Protein AF-0000000074024783 (afdb_homodimer)

Secondary structure (DSSP, 8-state):
----------------------PBPTTSSB--------GGGHHHHHHHHHHHHHHHHHHTTPPP-EE-HHHHHHHHHHHHHHHHHTS--SS-TT---HHHHHHHTT--SEEEEEEEEEESS-HHHHHHHHHHSHHHHHHHT-TT--EEEEEEEE-TTS-EEEEEEEEETTSPP-----------/----------------------PBPTTSSB--------GGGHHHHHHHHHHHHHHHHHHTTPPP-EE-HHHHHHHHHHHHHHHHHTS--SS-TT---HHHHHHHTT--SEEEEEEEEEESS-HHHHHHHHHHSHHHHHHHT-TT--EEEEEEEE-TTS-EEEEEEEEETTSPP-----------

Foldseek 3Di:
DPPPPPPPPPPPPPPPPPDPPQDQDPVRHRDPDQDDDDPVCFVVQFVVLLVLLCVVLVVVVAHRAAEDVLQQVLFAVVQVQCVVVVHWDQAGPVRHHSLNSSVVSPQFFFWQDKDKDKARDGSVVVVVVLCVDPVSVCSSNPRQFHYKYKDWDADPVRIIIIMMTTTHSPHGRPPPPPPPPPDD/DPPPPPPPPPPPPPPPPPDPPQDQDPVRHRDPDQDDDDPVCFVVQFVVLLVLLCVVLVVVVAHRAAEDPLQQVLFAVVQVQCVVVVHWDQAGPVRHHSLNSSVVSPQFFFWQDKDKDKARDGSVVVVVVLCVDPVSVCSSNPRQFHYKYKDWDADPVRIIIIMMTTTHSPHGRPPPPPPPPPDD

pLDDT: mean 84.74, std 20.66, range [21.12, 98.94]

Organism: NCBI:txid1655543

Sequence (368 aa):
MLRRSFILGSMAFGLASCGPQVAIGPDGLPVAQLYRISEQDTDNIQFRVLDGLNALRQSAGAQSVQLNAQLNAAAATHSRDMSVQNRPWHFGSDGSSPLDRLRRVGYGGALTGETISETYETELETLGAWMREPSTRGVLLDPEATEMGFSWFQESNGKIWWTLVMANGNAQPIIAQQNPVPLQMLRRSFILGSMAFGLASCGPQVAIGPDGLPVAQLYRISEQDTDNIQFRVLDGLNALRQSAGAQSVQLNAQLNAAAATHSRDMSVQNRPWHFGSDGSSPLDRLRRVGYGGALTGETISETYETELETLGAWMREPSTRGVLLDPEATEMGFSWFQESNGKIWWTLVMANGNAQPIIAQQNPVPLQ

InterPro domains:
  IPR014044 CAP domain [PF00188] (51-164)
  IPR035940 CAP superfamily [G3DSA:3.40.33.10] (36-171)
  IPR035940 CAP superfamily [SSF55797] (41-164)

Structure (mmCIF, N/CA/C/O backbone):
data_AF-0000000074024783-model_v1
#
loop_
_entity.id
_entity.type
_entity.pdbx_description
1 polymer 'Cysteine-rich secretory protein family protein'
#
loop_
_atom_site.group_PDB
_atom_site.id
_atom_site.type_symbol
_atom_site.label_atom_id
_atom_site.label_alt_id
_atom_site.label_comp_id
_atom_site.label_asym_id
_atom_site.label_entity_id
_atom_site.label_seq_id
_atom_site.pdbx_PDB_ins_code
_atom_site.Cartn_x
_atom_site.Cartn_y
_atom_site.Cartn_z
_atom_site.occupancy
_atom_site.B_iso_or_equiv
_atom_site.auth_seq_id
_atom_site.auth_comp_id
_atom_site.auth_asym_id
_atom_site.auth_atom_id
_atom_site.pdbx_PDB_model_num
ATOM 1 N N . MET A 1 1 ? -25.109 -56.281 -72 1 33.97 1 MET A N 1
ATOM 2 C CA . MET A 1 1 ? -25.375 -56 -70.562 1 33.97 1 MET A CA 1
ATOM 3 C C . MET A 1 1 ? -24.438 -54.938 -70.062 1 33.97 1 MET A C 1
ATOM 5 O O . MET A 1 1 ? -23.219 -55.125 -70 1 33.97 1 MET A O 1
ATOM 9 N N . LEU A 1 2 ? -24.734 -53.594 -70.375 1 45.16 2 LEU A N 1
ATOM 10 C CA . LEU A 1 2 ? -24.062 -52.344 -70.062 1 45.16 2 LEU A CA 1
ATOM 11 C C . LEU A 1 2 ? -23.953 -52.156 -68.562 1 45.16 2 LEU A C 1
ATOM 13 O O . LEU A 1 2 ? -24.969 -52.094 -67.875 1 45.16 2 LEU A O 1
ATOM 17 N N . ARG A 1 3 ? -22.891 -52.656 -67.938 1 48.47 3 ARG A N 1
ATOM 18 C CA . ARG A 1 3 ? -22.516 -52.469 -66.5 1 48.47 3 ARG A CA 1
ATOM 19 C C . ARG A 1 3 ? -22.5 -51 -66.125 1 48.47 3 ARG A C 1
ATOM 21 O O . ARG A 1 3 ? -21.75 -50.219 -66.688 1 48.47 3 ARG A O 1
ATOM 28 N N . ARG A 1 4 ? -23.609 -50.344 -65.688 1 48.53 4 ARG A N 1
ATOM 29 C CA . ARG A 1 4 ? -23.734 -49.031 -65.062 1 48.53 4 ARG A CA 1
ATOM 30 C C . ARG A 1 4 ? -22.844 -48.906 -63.844 1 48.53 4 ARG A C 1
ATOM 32 O O . ARG A 1 4 ? -22.969 -49.688 -62.906 1 48.53 4 ARG A O 1
ATOM 39 N N . SER A 1 5 ? -21.594 -48.5 -63.969 1 48.22 5 SER A N 1
ATOM 40 C CA . SER A 1 5 ? -20.688 -48.188 -62.875 1 48.22 5 SER A CA 1
ATOM 41 C C . SER A 1 5 ? -21.266 -47.062 -62 1 48.22 5 SER A C 1
ATOM 43 O O . SER A 1 5 ? -21.562 -45.969 -62.469 1 48.22 5 SER A O 1
ATOM 45 N N . PHE A 1 6 ? -22.062 -47.375 -60.969 1 46.38 6 PHE A N 1
ATOM 46 C CA . PHE A 1 6 ? -22.547 -46.438 -59.969 1 46.38 6 PHE A CA 1
ATOM 47 C C . PHE A 1 6 ? -21.391 -45.781 -59.219 1 46.38 6 PHE A C 1
ATOM 49 O O . PHE A 1 6 ? -20.562 -46.469 -58.625 1 46.38 6 PHE A O 1
ATOM 56 N N . ILE A 1 7 ? -20.922 -44.625 -59.688 1 48.72 7 ILE A N 1
ATOM 57 C CA . ILE A 1 7 ? -19.953 -43.781 -59.031 1 48.72 7 ILE A CA 1
ATOM 58 C C . ILE A 1 7 ? -20.5 -43.344 -57.656 1 48.72 7 ILE A C 1
ATOM 60 O O . ILE A 1 7 ? -21.547 -42.688 -57.594 1 48.72 7 ILE A O 1
ATOM 64 N N . LEU A 1 8 ? -20.281 -44.031 -56.531 1 45.06 8 LEU A N 1
ATOM 65 C CA . LEU A 1 8 ? -20.531 -43.625 -55.156 1 45.06 8 LEU A CA 1
ATOM 66 C C . LEU A 1 8 ? -19.812 -42.312 -54.875 1 45.06 8 LEU A C 1
ATOM 68 O O . LEU A 1 8 ? -18.594 -42.25 -54.938 1 45.06 8 LEU A O 1
ATOM 72 N N . GLY A 1 9 ? -20.406 -41.156 -55.156 1 45.69 9 GLY A N 1
ATOM 73 C CA . GLY A 1 9 ? -19.906 -39.875 -54.719 1 45.69 9 GLY A CA 1
ATOM 74 C C . GLY A 1 9 ? -19.75 -39.781 -53.219 1 45.69 9 GLY A C 1
ATOM 75 O O . GLY A 1 9 ? -20.703 -40.031 -52.469 1 45.69 9 GLY A O 1
ATOM 76 N N . SER A 1 10 ? -18.578 -40 -52.656 1 47.38 10 SER A N 1
ATOM 77 C CA . SER A 1 10 ? -18.203 -39.812 -51.281 1 47.38 10 SER A CA 1
ATOM 78 C C . SER A 1 10 ? -18.484 -38.375 -50.812 1 47.38 10 SER A C 1
ATOM 80 O O . SER A 1 10 ? -17.938 -37.438 -51.375 1 47.38 10 SER A O 1
ATOM 82 N N . MET A 1 11 ? -19.672 -38 -50.344 1 45.5 11 MET A N 1
ATOM 83 C CA . MET A 1 11 ? -19.938 -36.75 -49.688 1 45.5 11 MET A CA 1
ATOM 84 C C . MET A 1 11 ? -19.047 -36.594 -48.469 1 45.5 11 MET A C 1
ATOM 86 O O . MET A 1 11 ? -19.156 -37.375 -47.5 1 45.5 11 MET A O 1
ATOM 90 N N . ALA A 1 12 ? -17.844 -36.062 -48.562 1 47.06 12 ALA A N 1
ATOM 91 C CA . ALA A 1 12 ? -17.016 -35.625 -47.438 1 47.06 12 ALA A CA 1
ATOM 92 C C . ALA A 1 12 ? -17.766 -34.656 -46.531 1 47.06 12 ALA A C 1
ATOM 94 O O . ALA A 1 12 ? -18.062 -33.531 -46.969 1 47.06 12 ALA A O 1
ATOM 95 N N . PHE A 1 13 ? -18.609 -35.125 -45.562 1 47.94 13 PHE A N 1
ATOM 96 C CA . PHE A 1 13 ? -19.078 -34.25 -44.5 1 47.94 13 PHE A CA 1
ATOM 97 C C . PHE A 1 13 ? -17.906 -33.594 -43.781 1 47.94 13 PHE A C 1
ATOM 99 O O . PHE A 1 13 ? -17.062 -34.25 -43.188 1 47.94 13 PHE A O 1
ATOM 106 N N . GLY A 1 14 ? -17.391 -32.469 -44.25 1 45.72 14 GLY A N 1
ATOM 107 C CA . GLY A 1 14 ? -16.484 -31.625 -43.469 1 45.72 14 GLY A CA 1
ATOM 108 C C . GLY A 1 14 ? -16.922 -31.438 -42.031 1 45.72 14 GLY A C 1
ATOM 109 O O . GLY A 1 14 ? -17.984 -30.875 -41.781 1 45.72 14 GLY A O 1
ATOM 110 N N . LEU A 1 15 ? -16.547 -32.281 -41.125 1 46.81 15 LEU A N 1
ATOM 111 C CA . LEU A 1 15 ? -16.625 -32.031 -39.688 1 46.81 15 LEU A CA 1
ATOM 112 C C . LEU A 1 15 ? -16.047 -30.672 -39.344 1 46.81 15 LEU A C 1
ATOM 114 O O . LEU A 1 15 ? -14.836 -30.453 -39.438 1 46.81 15 LEU A O 1
ATOM 118 N N . ALA A 1 16 ? -16.781 -29.609 -39.594 1 48.97 16 ALA A N 1
ATOM 119 C CA . ALA A 1 16 ? -16.406 -28.344 -38.969 1 48.97 16 ALA A CA 1
ATOM 120 C C . ALA A 1 16 ? -16.125 -28.562 -37.469 1 48.97 16 ALA A C 1
ATOM 122 O O . ALA A 1 16 ? -17.016 -28.969 -36.719 1 48.97 16 ALA A O 1
ATOM 123 N N . SER A 1 17 ? -14.938 -28.859 -37.094 1 50.62 17 SER A N 1
ATOM 124 C CA . SER A 1 17 ? -14.492 -28.781 -35.688 1 50.62 17 SER A CA 1
ATOM 125 C C . SER A 1 17 ? -15.039 -27.531 -35 1 50.62 17 SER A C 1
ATOM 127 O O . SER A 1 17 ? -14.75 -26.406 -35.438 1 50.62 17 SER A O 1
ATOM 129 N N . CYS A 1 18 ? -16.297 -27.516 -34.531 1 47.75 18 CYS A N 1
ATOM 130 C CA . CYS A 1 18 ? -16.781 -26.422 -33.719 1 47.75 18 CYS A CA 1
ATOM 131 C C . CYS A 1 18 ? -15.789 -26.078 -32.625 1 47.75 18 CYS A C 1
ATOM 133 O O . CYS A 1 18 ? -15.594 -26.859 -31.688 1 47.75 18 CYS A O 1
ATOM 135 N N . GLY A 1 19 ? -14.695 -25.484 -32.875 1 51.25 19 GLY A N 1
ATOM 136 C CA . GLY A 1 19 ? -13.938 -24.906 -31.781 1 51.25 19 GLY A CA 1
ATOM 137 C C . GLY A 1 19 ? -14.805 -24.375 -30.656 1 51.25 19 GLY A C 1
ATOM 138 O O . GLY A 1 19 ? -16.031 -24.266 -30.812 1 51.25 19 GLY A O 1
ATOM 139 N N . PRO A 1 20 ? -14.383 -24.344 -29.375 1 53.59 20 PRO A N 1
ATOM 140 C CA . PRO A 1 20 ? -15.242 -23.859 -28.297 1 53.59 20 PRO A CA 1
ATOM 141 C C . PRO A 1 20 ? -16.062 -22.625 -28.688 1 53.59 20 PRO A C 1
ATOM 143 O O . PRO A 1 20 ? -15.508 -21.672 -29.266 1 53.59 20 PRO A O 1
ATOM 146 N N . GLN A 1 21 ? -17.25 -22.828 -28.953 1 56.56 21 GLN A N 1
ATOM 147 C CA . GLN A 1 21 ? -18.188 -21.766 -29.297 1 56.56 21 GLN A CA 1
ATOM 148 C C . GLN A 1 21 ? -18.109 -20.625 -28.281 1 56.56 21 GLN A C 1
ATOM 150 O O . GLN A 1 21 ? -18.359 -20.828 -27.078 1 56.56 21 GLN A O 1
ATOM 155 N N . VAL A 1 22 ? -17.234 -19.688 -28.484 1 61.25 22 VAL A N 1
ATOM 156 C CA . VAL A 1 22 ? -17.328 -18.469 -27.688 1 61.25 22 VAL A CA 1
ATOM 157 C C . VAL A 1 22 ? -18.766 -17.953 -27.688 1 61.25 22 VAL A C 1
ATOM 159 O O . VAL A 1 22 ? -19.328 -17.688 -28.75 1 61.25 22 VAL A O 1
ATOM 162 N N . ALA A 1 23 ? -19.438 -18.203 -26.5 1 65.88 23 ALA A N 1
ATOM 163 C CA . ALA A 1 23 ? -20.797 -17.703 -26.406 1 65.88 23 ALA A CA 1
ATOM 164 C C . ALA A 1 23 ? -20.859 -16.219 -26.781 1 65.88 23 ALA A C 1
ATOM 166 O O . ALA A 1 23 ? -20.016 -15.43 -26.344 1 65.88 23 ALA A O 1
ATOM 167 N N . ILE A 1 24 ? -21.547 -15.922 -27.719 1 69.75 24 ILE A N 1
ATOM 168 C CA . ILE A 1 24 ? -21.766 -14.531 -28.125 1 69.75 24 ILE A CA 1
ATOM 169 C C . ILE A 1 24 ? -22.969 -13.969 -27.375 1 69.75 24 ILE A C 1
ATOM 171 O O . ILE A 1 24 ? -24.031 -14.594 -27.344 1 69.75 24 ILE A O 1
ATOM 175 N N . GLY A 1 25 ? -22.734 -12.93 -26.625 1 63.25 25 GLY A N 1
ATOM 176 C CA . GLY A 1 25 ? -23.812 -12.266 -25.891 1 63.25 25 GLY A CA 1
ATOM 177 C C . GLY A 1 25 ? -24.766 -11.516 -26.812 1 63.25 25 GLY A C 1
ATOM 178 O O . GLY A 1 25 ? -24.562 -11.461 -28.016 1 63.25 25 GLY A O 1
ATOM 179 N N . PRO A 1 26 ? -25.859 -11.078 -26.203 1 72.56 26 PRO A N 1
ATOM 180 C CA . PRO A 1 26 ? -26.875 -10.367 -26.984 1 72.56 26 PRO A CA 1
ATOM 181 C C . PRO A 1 26 ? -26.297 -9.18 -27.75 1 72.56 26 PRO A C 1
ATOM 183 O O . PRO A 1 26 ? -26.859 -8.766 -28.766 1 72.56 26 PRO A O 1
ATOM 186 N N . ASP A 1 27 ? -25.234 -8.797 -27.188 1 69.56 27 ASP A N 1
ATOM 187 C CA . ASP A 1 27 ? -24.609 -7.664 -27.875 1 69.56 27 ASP A CA 1
ATOM 188 C C . ASP A 1 27 ? -23.719 -8.125 -29.031 1 69.56 27 ASP A C 1
ATOM 190 O O . ASP A 1 27 ? -23.125 -7.305 -29.719 1 69.56 27 ASP A O 1
ATOM 194 N N . GLY A 1 28 ? -23.734 -9.359 -29.266 1 70.25 28 GLY A N 1
ATOM 195 C CA . GLY A 1 28 ? -22.969 -9.914 -30.359 1 70.25 28 GLY A CA 1
ATOM 196 C C . GLY A 1 28 ? -21.5 -10.141 -30.016 1 70.25 28 GLY A C 1
ATOM 197 O O . GLY A 1 28 ? -20.719 -10.57 -30.859 1 70.25 28 GLY A O 1
ATOM 198 N N . LEU A 1 29 ? -21.172 -9.609 -28.844 1 65.69 29 LEU A N 1
ATOM 199 C CA . LEU A 1 29 ? -19.797 -9.797 -28.406 1 65.69 29 LEU A CA 1
ATOM 200 C C . LEU A 1 29 ? -19.656 -11.078 -27.578 1 65.69 29 LEU A C 1
ATOM 202 O O . LEU A 1 29 ? -20.625 -11.531 -26.969 1 65.69 29 LEU A O 1
ATOM 206 N N . PRO A 1 30 ? -18.531 -11.75 -27.922 1 63.28 30 PRO A N 1
ATOM 207 C CA . PRO A 1 30 ? -18.328 -12.914 -27.047 1 63.28 30 PRO A CA 1
ATOM 208 C C . PRO A 1 30 ? -18.594 -12.602 -25.578 1 63.28 30 PRO A C 1
ATOM 210 O O . PRO A 1 30 ? -18.266 -11.516 -25.094 1 63.28 30 PRO A O 1
ATOM 213 N N . VAL A 1 31 ? -19.453 -13.328 -24.953 1 64.88 31 VAL A N 1
ATOM 214 C CA . VAL A 1 31 ? -19.703 -13.172 -23.531 1 64.88 31 VAL A CA 1
ATOM 215 C C . VAL A 1 31 ? -18.391 -13.188 -22.766 1 64.88 31 VAL A C 1
ATOM 217 O O . VAL A 1 31 ? -17.516 -14.016 -23.047 1 64.88 31 VAL A O 1
ATOM 220 N N . ALA A 1 32 ? -18.219 -12.102 -22.172 1 61.53 32 ALA A N 1
ATOM 221 C CA . ALA A 1 32 ? -16.984 -12.055 -21.375 1 61.53 32 ALA A CA 1
ATOM 222 C C . ALA A 1 32 ? -16.859 -13.312 -20.516 1 61.53 32 ALA A C 1
ATOM 224 O O . ALA A 1 32 ? -17.781 -13.695 -19.812 1 61.53 32 ALA A O 1
ATOM 225 N N . GLN A 1 33 ? -15.992 -14.195 -21.078 1 77.06 33 GLN A N 1
ATOM 226 C CA . GLN A 1 33 ? -15.789 -15.414 -20.297 1 77.06 33 GLN A CA 1
ATOM 227 C C . GLN A 1 33 ? -15.062 -15.109 -18.984 1 77.06 33 GLN A C 1
ATOM 229 O O . GLN A 1 33 ? -14.102 -14.336 -18.969 1 77.06 33 GLN A O 1
ATOM 234 N N . LEU A 1 34 ? -15.727 -15.578 -17.906 1 87.31 34 LEU A N 1
ATOM 235 C CA . LEU A 1 34 ? -15.109 -15.5 -16.594 1 87.31 34 LEU A CA 1
ATOM 236 C C . LEU A 1 34 ? -13.805 -16.281 -16.547 1 87.31 34 LEU A C 1
ATOM 238 O O . LEU A 1 34 ? -13.758 -17.453 -16.953 1 87.31 34 LEU A O 1
ATOM 242 N N . TYR A 1 35 ? -12.656 -15.602 -16.344 1 91.31 35 TYR A N 1
ATOM 243 C CA . TYR A 1 35 ? -11.367 -16.266 -16.156 1 91.31 35 TYR A CA 1
ATOM 244 C C . TYR A 1 35 ? -11.367 -17.141 -14.914 1 91.31 35 TYR A C 1
ATOM 246 O O . TYR A 1 35 ? -11.469 -16.641 -13.797 1 91.31 35 TYR A O 1
ATOM 254 N N . ARG A 1 36 ? -11.359 -18.453 -15.109 1 93.44 36 ARG A N 1
ATOM 255 C CA . ARG A 1 36 ? -11.336 -19.422 -14.016 1 93.44 36 ARG A CA 1
ATOM 256 C C . ARG A 1 36 ? -10.008 -20.172 -13.969 1 93.44 36 ARG A C 1
ATOM 258 O O . ARG A 1 36 ? -9.586 -20.75 -14.969 1 93.44 36 ARG A O 1
ATOM 265 N N . ILE A 1 37 ? -9.414 -20.156 -12.82 1 94.25 37 ILE A N 1
ATOM 266 C CA . ILE A 1 37 ? -8.133 -20.828 -12.633 1 94.25 37 ILE A CA 1
ATOM 267 C C . ILE A 1 37 ? -8.359 -22.219 -12.055 1 94.25 37 ILE A C 1
ATOM 269 O O . ILE A 1 37 ? -9.008 -22.359 -11.016 1 94.25 37 ILE A O 1
ATOM 273 N N . SER A 1 38 ? -7.824 -23.219 -12.695 1 88.5 38 SER A N 1
ATOM 274 C CA . SER A 1 38 ? -7.895 -24.578 -12.172 1 88.5 38 SER A CA 1
ATOM 275 C C . SER A 1 38 ? -6.645 -24.922 -11.375 1 88.5 38 SER A C 1
ATOM 277 O O . SER A 1 38 ? -5.617 -24.25 -11.492 1 88.5 38 SER A O 1
ATOM 279 N N . GLU A 1 39 ? -6.766 -25.875 -10.508 1 83.94 39 GLU A N 1
ATOM 280 C CA . GLU A 1 39 ? -5.629 -26.328 -9.703 1 83.94 39 GLU A CA 1
ATOM 281 C C . GLU A 1 39 ? -4.449 -26.719 -10.586 1 83.94 39 GLU A C 1
ATOM 283 O O . GLU A 1 39 ? -3.291 -26.516 -10.211 1 83.94 39 GLU A O 1
ATOM 288 N N . GLN A 1 40 ? -4.73 -27.234 -11.75 1 83.94 40 GLN A N 1
ATOM 289 C CA . GLN A 1 40 ? -3.697 -27.703 -12.664 1 83.94 40 GLN A CA 1
ATOM 290 C C . GLN A 1 40 ? -2.936 -26.531 -13.281 1 83.94 40 GLN A C 1
ATOM 292 O O . GLN A 1 40 ? -1.844 -26.719 -13.828 1 83.94 40 GLN A O 1
ATOM 297 N N . ASP A 1 41 ? -3.51 -25.391 -13.008 1 88.31 41 ASP A N 1
ATOM 298 C CA . ASP A 1 41 ? -2.949 -24.203 -13.656 1 88.31 41 ASP A CA 1
ATOM 299 C C . ASP A 1 41 ? -1.902 -23.547 -12.766 1 88.31 41 ASP A C 1
ATOM 301 O O . ASP A 1 41 ? -1.163 -22.672 -13.219 1 88.31 41 ASP A O 1
ATOM 305 N N . THR A 1 42 ? -1.819 -23.953 -11.531 1 86.5 42 THR A N 1
ATOM 306 C CA . THR A 1 42 ? -1.097 -23.156 -10.547 1 86.5 42 THR A CA 1
ATOM 307 C C . THR A 1 42 ? 0.353 -22.953 -10.977 1 86.5 42 THR A C 1
ATOM 309 O O . THR A 1 42 ? 0.807 -21.812 -11.125 1 86.5 42 THR A O 1
ATOM 312 N N . ASP A 1 43 ? 1.085 -24.094 -11.148 1 86.62 43 ASP A N 1
ATOM 313 C CA . ASP A 1 43 ? 2.492 -23.969 -11.516 1 86.62 43 ASP A CA 1
ATOM 314 C C . ASP A 1 43 ? 2.656 -23.234 -12.836 1 86.62 43 ASP A C 1
ATOM 316 O O . ASP A 1 43 ? 3.58 -22.422 -12.992 1 86.62 43 ASP A O 1
ATOM 320 N N . ASN A 1 44 ? 1.787 -23.484 -13.68 1 93.12 44 ASN A N 1
ATOM 321 C CA . ASN A 1 44 ? 1.851 -22.828 -14.977 1 93.12 44 ASN A CA 1
ATOM 322 C C . ASN A 1 44 ? 1.667 -21.328 -14.859 1 93.12 44 ASN A C 1
ATOM 324 O O . ASN A 1 44 ? 2.361 -20.547 -15.531 1 93.12 44 ASN A O 1
ATOM 328 N N . ILE A 1 45 ? 0.771 -20.953 -14.047 1 97.19 45 ILE A N 1
ATOM 329 C CA . ILE A 1 45 ? 0.489 -19.531 -13.859 1 97.19 45 ILE A CA 1
ATOM 330 C C . ILE A 1 45 ? 1.698 -18.844 -13.227 1 97.19 45 ILE A C 1
ATOM 332 O O . ILE A 1 45 ? 2.117 -17.766 -13.68 1 97.19 45 ILE A O 1
ATOM 336 N N . GLN A 1 46 ? 2.275 -19.438 -12.203 1 97.69 46 GLN A N 1
ATOM 337 C CA . GLN A 1 46 ? 3.418 -18.844 -11.523 1 97.69 46 GLN A CA 1
ATOM 338 C C . GLN A 1 46 ? 4.613 -18.719 -12.469 1 97.69 46 GLN A C 1
ATOM 340 O O . GLN A 1 46 ? 5.309 -17.703 -12.477 1 97.69 46 GLN A O 1
ATOM 345 N N . PHE A 1 47 ? 4.855 -19.656 -13.312 1 97.56 47 PHE A N 1
ATOM 346 C CA . PHE A 1 47 ? 5.977 -19.609 -14.242 1 97.56 47 PHE A CA 1
ATOM 347 C C . PHE A 1 47 ? 5.711 -18.609 -15.367 1 97.56 47 PHE A C 1
ATOM 349 O O . PHE A 1 47 ? 6.629 -17.953 -15.852 1 97.56 47 PHE A O 1
ATOM 356 N N . ARG A 1 48 ? 4.465 -18.547 -15.766 1 97.81 48 ARG A N 1
ATOM 357 C CA . ARG A 1 48 ? 4.125 -17.562 -16.797 1 97.81 48 ARG A CA 1
ATOM 358 C C . ARG A 1 48 ? 4.367 -16.141 -16.281 1 97.81 48 ARG A C 1
ATOM 360 O O . ARG A 1 48 ? 4.879 -15.297 -17.016 1 97.81 48 ARG A O 1
ATOM 367 N N . VAL A 1 49 ? 3.959 -15.922 -15.055 1 98.75 49 VAL A N 1
ATOM 368 C CA . VAL A 1 49 ? 4.188 -14.602 -14.477 1 98.75 49 VAL A CA 1
ATOM 369 C C . VAL A 1 49 ? 5.688 -14.367 -14.32 1 98.75 49 VAL A C 1
ATOM 371 O O . VAL A 1 49 ? 6.184 -13.273 -14.617 1 98.75 49 VAL A O 1
ATOM 374 N N . LEU A 1 50 ? 6.406 -15.383 -13.859 1 98.81 50 LEU A N 1
ATOM 375 C CA . LEU A 1 50 ? 7.855 -15.258 -13.75 1 98.81 50 LEU A CA 1
ATOM 376 C C . LEU A 1 50 ? 8.477 -14.891 -15.094 1 98.81 50 LEU A C 1
ATOM 378 O O . LEU A 1 50 ? 9.273 -13.953 -15.172 1 98.81 50 LEU A O 1
ATOM 382 N N . ASP A 1 51 ? 8.109 -15.57 -16.125 1 98.75 51 ASP A N 1
ATOM 383 C CA . ASP A 1 51 ? 8.656 -15.328 -17.453 1 98.75 51 ASP A CA 1
ATOM 384 C C . ASP A 1 51 ? 8.312 -13.922 -17.953 1 98.75 51 ASP A C 1
ATOM 386 O O . ASP A 1 51 ? 9.164 -13.227 -18.5 1 98.75 51 ASP A O 1
ATOM 390 N N . GLY A 1 52 ? 7.062 -13.602 -17.766 1 98.81 52 GLY A N 1
ATOM 391 C CA . GLY A 1 52 ? 6.648 -12.258 -18.156 1 98.81 52 GLY A CA 1
ATOM 392 C C . GLY A 1 52 ? 7.402 -11.172 -17.406 1 98.81 52 GLY A C 1
ATOM 393 O O . GLY A 1 52 ? 7.852 -10.195 -18.016 1 98.81 52 GLY A O 1
ATOM 394 N N . LEU A 1 53 ? 7.535 -11.375 -16.094 1 98.94 53 LEU A N 1
ATOM 395 C CA . LEU A 1 53 ? 8.242 -10.391 -15.281 1 98.94 53 LEU A CA 1
ATOM 396 C C . LEU A 1 53 ? 9.711 -10.312 -15.68 1 98.94 53 LEU A C 1
ATOM 398 O O . LEU A 1 53 ? 10.266 -9.219 -15.812 1 98.94 53 LEU A O 1
ATOM 402 N N . ASN A 1 54 ? 10.336 -11.414 -15.898 1 98.88 54 ASN A N 1
ATOM 403 C CA . ASN A 1 54 ? 11.75 -11.414 -16.266 1 98.88 54 ASN A CA 1
ATOM 404 C C . ASN A 1 54 ? 11.969 -10.781 -17.641 1 98.88 54 ASN A C 1
ATOM 406 O O . ASN A 1 54 ? 12.984 -10.125 -17.859 1 98.88 54 ASN A O 1
ATOM 410 N N . ALA A 1 55 ? 11.039 -10.977 -18.531 1 98.81 55 ALA A N 1
ATOM 411 C CA . ALA A 1 55 ? 11.125 -10.281 -19.812 1 98.81 55 ALA A CA 1
ATOM 412 C C . ALA A 1 55 ? 11.062 -8.766 -19.625 1 98.81 55 ALA A C 1
ATOM 414 O O . ALA A 1 55 ? 11.844 -8.031 -20.234 1 98.81 55 ALA A O 1
ATOM 415 N N . LEU A 1 56 ? 10.148 -8.367 -18.844 1 98.75 56 LEU A N 1
ATOM 416 C CA . LEU A 1 56 ? 10 -6.945 -18.562 1 98.75 56 LEU A CA 1
ATOM 417 C C . LEU A 1 56 ? 11.25 -6.398 -17.875 1 98.75 56 LEU A C 1
ATOM 419 O O . LEU A 1 56 ? 11.719 -5.305 -18.203 1 98.75 56 LEU A O 1
ATOM 423 N N . ARG A 1 57 ? 11.766 -7.152 -16.891 1 98.81 57 ARG A N 1
ATOM 424 C CA . ARG A 1 57 ? 12.953 -6.727 -16.156 1 98.81 57 ARG A CA 1
ATOM 425 C C . ARG A 1 57 ? 14.164 -6.641 -17.078 1 98.81 57 ARG A C 1
ATOM 427 O O . ARG A 1 57 ? 14.922 -5.672 -17.031 1 98.81 57 ARG A O 1
ATOM 434 N N . GLN A 1 58 ? 14.281 -7.582 -17.953 1 98.44 58 GLN A N 1
ATOM 435 C CA . GLN A 1 58 ? 15.367 -7.547 -18.938 1 98.44 58 GLN A CA 1
ATOM 436 C C . GLN A 1 58 ? 15.266 -6.316 -19.828 1 98.44 58 GLN A C 1
ATOM 438 O O . GLN A 1 58 ? 16.266 -5.637 -20.078 1 98.44 58 GLN A O 1
ATOM 443 N N . SER A 1 59 ? 14.141 -6.055 -20.219 1 98.19 59 SER A N 1
ATOM 444 C CA . SER A 1 59 ? 13.914 -4.891 -21.062 1 98.19 59 SER A CA 1
ATOM 445 C C . SER A 1 59 ? 14.266 -3.596 -20.328 1 98.19 59 SER A C 1
ATOM 447 O O . SER A 1 59 ? 14.648 -2.609 -20.969 1 98.19 59 SER A O 1
ATOM 449 N N . ALA A 1 60 ? 14.133 -3.643 -19.094 1 97.75 60 ALA A N 1
ATOM 450 C CA . ALA A 1 60 ? 14.391 -2.455 -18.281 1 97.75 60 ALA A CA 1
ATOM 451 C C . ALA A 1 60 ? 15.836 -2.426 -17.781 1 97.75 60 ALA A C 1
ATOM 453 O O . ALA A 1 60 ? 16.234 -1.516 -17.047 1 97.75 60 ALA A O 1
ATOM 454 N N . GLY A 1 61 ? 16.562 -3.461 -18.062 1 97.88 61 GLY A N 1
ATOM 455 C CA . GLY A 1 61 ? 17.953 -3.52 -17.656 1 97.88 61 GLY A CA 1
ATOM 456 C C . GLY A 1 61 ? 18.141 -4.07 -16.25 1 97.88 61 GLY A C 1
ATOM 457 O O . GLY A 1 61 ? 19.203 -3.914 -15.648 1 97.88 61 GLY A O 1
ATOM 458 N N . ALA A 1 62 ? 17.125 -4.645 -15.703 1 97.94 62 ALA A N 1
ATOM 459 C CA . ALA A 1 62 ? 17.188 -5.25 -14.383 1 97.94 62 ALA A CA 1
ATOM 460 C C . ALA A 1 62 ? 17.531 -6.734 -14.469 1 97.94 62 ALA A C 1
ATOM 462 O O . ALA A 1 62 ? 17.25 -7.379 -15.484 1 97.94 62 ALA A O 1
ATOM 463 N N . GLN A 1 63 ? 18.109 -7.324 -13.438 1 98.12 63 GLN A N 1
ATOM 464 C CA . GLN A 1 63 ? 18.438 -8.742 -13.383 1 98.12 63 GLN A CA 1
ATOM 465 C C . GLN A 1 63 ? 17.172 -9.594 -13.227 1 98.12 63 GLN A C 1
ATOM 467 O O . GLN A 1 63 ? 16.188 -9.148 -12.633 1 98.12 63 GLN A O 1
ATOM 472 N N . SER A 1 64 ? 17.266 -10.789 -13.773 1 98.75 64 SER A N 1
ATOM 473 C CA . SER A 1 64 ? 16.156 -11.727 -13.594 1 98.75 64 SER A CA 1
ATOM 474 C C . SER A 1 64 ? 16 -12.133 -12.133 1 98.75 64 SER A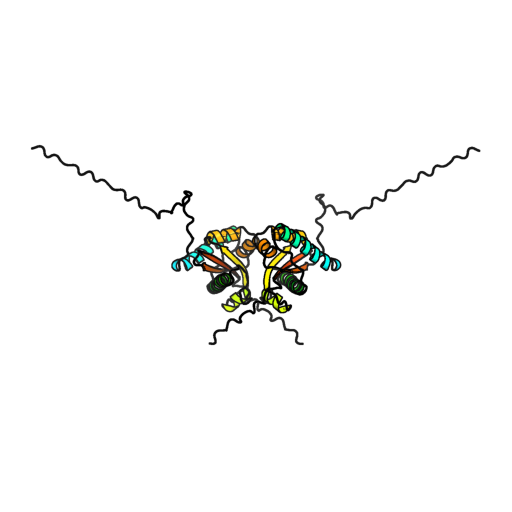 C 1
ATOM 476 O O . SER A 1 64 ? 16.969 -12.102 -11.367 1 98.75 64 SER A O 1
ATOM 478 N N . VAL A 1 65 ? 14.789 -12.453 -11.797 1 98.94 65 VAL A N 1
ATOM 479 C CA . VAL A 1 65 ? 14.508 -12.984 -10.461 1 98.94 65 VAL A CA 1
ATOM 480 C C . VAL A 1 65 ? 14.117 -14.453 -10.562 1 98.94 65 VAL A C 1
ATOM 482 O O . VAL A 1 65 ? 13.836 -14.953 -11.656 1 98.94 65 VAL A O 1
ATOM 485 N N . GLN A 1 66 ? 14.141 -15.109 -9.453 1 98.81 66 GLN A N 1
ATOM 486 C CA . GLN A 1 66 ? 13.742 -16.516 -9.359 1 98.81 66 GLN A CA 1
ATOM 487 C C . GLN A 1 66 ? 12.5 -16.672 -8.477 1 98.81 66 GLN A C 1
ATOM 489 O O . GLN A 1 66 ? 12.32 -15.922 -7.52 1 98.81 66 GLN A O 1
ATOM 494 N N . LEU A 1 67 ? 11.773 -17.641 -8.82 1 98.44 67 LEU A N 1
ATOM 495 C CA . LEU A 1 67 ? 10.641 -18.016 -7.98 1 98.44 67 LEU A CA 1
ATOM 496 C C . LEU A 1 67 ? 11.102 -18.688 -6.695 1 98.44 67 LEU A C 1
ATOM 498 O O . LEU A 1 67 ? 12.016 -19.516 -6.723 1 98.44 67 LEU A O 1
ATOM 502 N N . ASN A 1 68 ? 10.5 -18.297 -5.586 1 98.62 68 ASN A N 1
ATOM 503 C CA . ASN A 1 68 ? 10.82 -18.891 -4.289 1 98.62 68 ASN A CA 1
ATOM 504 C C . ASN A 1 68 ? 9.57 -19.438 -3.602 1 98.62 68 ASN A C 1
ATOM 506 O O . ASN A 1 68 ? 8.586 -18.719 -3.434 1 98.62 68 ASN A O 1
ATOM 510 N N . ALA A 1 69 ? 9.633 -20.688 -3.15 1 98.12 69 ALA A N 1
ATOM 511 C CA . ALA A 1 69 ? 8.461 -21.375 -2.621 1 98.12 69 ALA A CA 1
ATOM 512 C C . ALA A 1 69 ? 8 -20.734 -1.312 1 98.12 69 ALA A C 1
ATOM 514 O O . ALA A 1 69 ? 6.801 -20.703 -1.023 1 98.12 69 ALA A O 1
ATOM 515 N N . GLN A 1 70 ? 8.898 -20.266 -0.456 1 98.38 70 GLN A N 1
ATOM 516 C CA . GLN A 1 70 ? 8.516 -19.578 0.779 1 98.38 70 GLN A CA 1
ATOM 517 C C . GLN A 1 70 ? 7.77 -18.281 0.486 1 98.38 70 GLN A C 1
ATOM 519 O O . GLN A 1 70 ? 6.766 -17.984 1.133 1 98.38 70 GLN A O 1
ATOM 524 N N . LEU A 1 71 ? 8.25 -17.547 -0.511 1 98.62 71 LEU A N 1
ATOM 525 C CA . LEU A 1 71 ? 7.578 -16.297 -0.901 1 98.62 71 LEU A CA 1
ATOM 526 C C . LEU A 1 71 ? 6.219 -16.594 -1.521 1 98.62 71 LEU A C 1
ATOM 528 O O . LEU A 1 71 ? 5.262 -15.844 -1.31 1 98.62 71 LEU A O 1
ATOM 532 N N . ASN A 1 72 ? 6.109 -17.719 -2.293 1 98.62 72 ASN A N 1
ATOM 533 C CA . ASN A 1 72 ? 4.805 -18.156 -2.783 1 98.62 72 ASN A CA 1
ATOM 534 C C . ASN A 1 72 ? 3.828 -18.391 -1.638 1 98.62 72 ASN A C 1
ATOM 536 O O . ASN A 1 72 ? 2.662 -18 -1.715 1 98.62 72 ASN A O 1
ATOM 540 N N . ALA A 1 73 ? 4.328 -19.047 -0.624 1 98.56 73 ALA A N 1
ATOM 541 C CA . ALA A 1 73 ? 3.48 -19.375 0.519 1 98.56 73 ALA A CA 1
ATOM 542 C C . ALA A 1 73 ? 3.002 -18.109 1.231 1 98.56 73 ALA A C 1
ATOM 544 O O . ALA A 1 73 ? 1.833 -18.016 1.612 1 98.56 73 ALA A O 1
ATOM 545 N N . ALA A 1 74 ? 3.893 -17.172 1.419 1 98.44 74 ALA A N 1
ATOM 546 C CA . ALA A 1 74 ? 3.52 -15.891 2.027 1 98.44 74 ALA A CA 1
ATOM 547 C C . ALA A 1 74 ? 2.473 -15.172 1.185 1 98.44 74 ALA A C 1
ATOM 549 O O . ALA A 1 74 ? 1.511 -14.617 1.721 1 98.44 74 ALA A O 1
ATOM 550 N N . ALA A 1 75 ? 2.695 -15.148 -0.088 1 98.75 75 ALA A N 1
ATOM 551 C CA . ALA A 1 75 ? 1.758 -14.508 -1.007 1 98.75 75 ALA A CA 1
ATOM 552 C C . ALA A 1 75 ? 0.39 -15.18 -0.957 1 98.75 75 ALA A C 1
ATOM 554 O O . ALA A 1 75 ? -0.643 -14.508 -0.965 1 98.75 75 ALA A O 1
ATOM 555 N N . ALA A 1 76 ? 0.372 -16.531 -0.914 1 98.38 76 ALA A N 1
ATOM 556 C CA . ALA A 1 76 ? -0.878 -17.281 -0.855 1 98.38 76 ALA A CA 1
ATOM 557 C C . ALA A 1 76 ? -1.674 -16.922 0.398 1 98.38 76 ALA A C 1
ATOM 559 O O . ALA A 1 76 ? -2.881 -16.688 0.327 1 98.38 76 ALA A O 1
ATOM 560 N N . THR A 1 77 ? -0.991 -16.922 1.49 1 98 77 THR A N 1
ATOM 561 C CA . THR A 1 77 ? -1.621 -16.594 2.762 1 98 77 THR A CA 1
ATOM 562 C C . THR A 1 77 ? -2.262 -15.203 2.701 1 98 77 THR A C 1
ATOM 564 O O . THR A 1 77 ? -3.396 -15.023 3.143 1 98 77 THR A O 1
ATOM 567 N N . HIS A 1 78 ? -1.589 -14.312 2.131 1 98.5 78 HIS A N 1
ATOM 568 C CA . HIS A 1 78 ? -2.096 -12.945 2.098 1 98.5 78 HIS A CA 1
ATOM 569 C C . HIS A 1 78 ? -3.27 -12.812 1.132 1 98.5 78 HIS A C 1
ATOM 571 O O . HIS A 1 78 ? -4.23 -12.094 1.412 1 98.5 78 HIS A O 1
ATOM 577 N N . SER A 1 79 ? -3.168 -13.445 -0.008 1 98.69 79 SER A N 1
ATOM 578 C CA . SER A 1 79 ? -4.262 -13.398 -0.972 1 98.69 79 SER A CA 1
ATOM 579 C C . SER A 1 79 ? -5.566 -13.898 -0.355 1 98.69 79 SER A C 1
ATOM 581 O O . SER A 1 79 ? -6.617 -13.273 -0.532 1 98.69 79 SER A O 1
ATOM 583 N N . ARG A 1 80 ? -5.473 -14.953 0.326 1 98.31 80 ARG A N 1
ATOM 584 C CA . ARG A 1 80 ? -6.66 -15.469 1.003 1 98.31 80 ARG A CA 1
ATOM 585 C C . ARG A 1 80 ? -7.148 -14.492 2.066 1 98.31 80 ARG A C 1
ATOM 587 O O . ARG A 1 80 ? -8.352 -14.266 2.201 1 98.31 80 ARG A O 1
ATOM 594 N N . ASP A 1 81 ? -6.258 -13.961 2.838 1 97.69 81 ASP A N 1
ATOM 595 C CA . ASP A 1 81 ? -6.617 -13.039 3.912 1 97.69 81 ASP A CA 1
ATOM 596 C C . ASP A 1 81 ? -7.301 -11.789 3.357 1 97.69 81 ASP A C 1
ATOM 598 O O . ASP A 1 81 ? -8.242 -11.273 3.957 1 97.69 81 ASP A O 1
ATOM 602 N N . MET A 1 82 ? -6.789 -11.242 2.229 1 97.19 82 MET A N 1
ATOM 603 C CA . MET A 1 82 ? -7.449 -10.102 1.594 1 97.19 82 MET A CA 1
ATOM 604 C C . MET A 1 82 ? -8.898 -10.43 1.251 1 97.19 82 MET A C 1
ATOM 606 O O . MET A 1 82 ? -9.789 -9.594 1.427 1 97.19 82 MET A O 1
ATOM 610 N N . SER A 1 83 ? -9.094 -11.648 0.768 1 97.81 83 SER A N 1
ATOM 611 C CA . SER A 1 83 ? -10.453 -12.078 0.459 1 97.81 83 SER A CA 1
ATOM 612 C C . SER A 1 83 ? -11.328 -12.062 1.706 1 97.81 83 SER A C 1
ATOM 614 O O . SER A 1 83 ? -12.453 -11.547 1.677 1 97.81 83 SER A O 1
ATOM 616 N N . VAL A 1 84 ? -10.836 -12.57 2.777 1 94.88 84 VAL A N 1
ATOM 617 C CA . VAL A 1 84 ? -11.57 -12.625 4.035 1 94.88 84 VAL A CA 1
ATOM 618 C C . VAL A 1 84 ? -11.906 -11.203 4.504 1 94.88 84 VAL A C 1
ATOM 620 O O . VAL A 1 84 ? -13.016 -10.945 4.977 1 94.88 84 VAL A O 1
ATOM 623 N N . GLN A 1 85 ? -10.977 -10.305 4.336 1 90.62 85 GLN A N 1
ATOM 624 C CA . GLN A 1 85 ? -11.164 -8.906 4.727 1 90.62 85 GLN A CA 1
ATOM 625 C C . GLN A 1 85 ? -12.016 -8.156 3.709 1 90.62 85 GLN A C 1
ATOM 627 O O . GLN A 1 85 ? -12.492 -7.055 3.982 1 90.62 85 GLN A O 1
ATOM 632 N N . ASN A 1 86 ? -12.102 -8.734 2.553 1 92.19 86 ASN A N 1
ATOM 633 C CA . ASN A 1 86 ? -12.734 -8.094 1.401 1 92.19 86 ASN A CA 1
ATOM 634 C C . ASN A 1 86 ? -12.125 -6.719 1.128 1 92.19 86 ASN A C 1
ATOM 636 O O . ASN A 1 86 ? -12.852 -5.742 0.921 1 92.19 86 ASN A O 1
ATOM 640 N N . ARG A 1 87 ? -10.812 -6.66 1.239 1 89 87 ARG A N 1
ATOM 641 C CA . ARG A 1 87 ? -10.055 -5.438 0.996 1 89 87 ARG A CA 1
ATOM 642 C C . ARG A 1 87 ? -8.633 -5.758 0.539 1 89 87 ARG A C 1
ATOM 644 O O . ARG A 1 87 ? -7.969 -6.621 1.119 1 89 87 ARG A O 1
ATOM 651 N N . PRO A 1 88 ? -8.164 -5.07 -0.51 1 91.56 88 PRO A N 1
ATOM 652 C CA . PRO A 1 88 ? -6.785 -5.273 -0.954 1 91.56 88 PRO A CA 1
ATOM 653 C C . PRO A 1 88 ? -5.785 -4.418 -0.176 1 91.56 88 PRO A C 1
ATOM 655 O O . PRO A 1 88 ? -5.328 -3.389 -0.677 1 91.56 88 PRO A O 1
ATOM 658 N N . TRP A 1 89 ? -5.41 -4.922 1.046 1 89.56 89 TRP A N 1
ATOM 659 C CA . TRP A 1 89 ? -4.457 -4.25 1.92 1 89.56 89 TRP A CA 1
ATOM 660 C C . TRP A 1 89 ? -3.139 -5.016 1.979 1 89.56 89 TRP A C 1
ATOM 662 O O . TRP A 1 89 ? -3.119 -6.238 1.818 1 89.56 89 TRP A O 1
ATOM 672 N N . HIS A 1 90 ? -2.131 -4.191 2.311 1 91.69 90 HIS A N 1
ATOM 673 C CA . HIS A 1 90 ? -0.827 -4.832 2.439 1 91.69 90 HIS A CA 1
ATOM 674 C C . HIS A 1 90 ? -0.666 -5.484 3.811 1 91.69 90 HIS A C 1
ATOM 676 O O . HIS A 1 90 ? 0.385 -6.055 4.113 1 91.69 90 HIS A O 1
ATOM 682 N N . PHE A 1 91 ? -1.69 -5.336 4.648 1 91.25 91 PHE A N 1
ATOM 683 C CA . PHE A 1 91 ? -1.591 -5.965 5.961 1 91.25 91 PHE A CA 1
ATOM 684 C C . PHE A 1 91 ? -2.729 -6.957 6.172 1 91.25 91 PHE A C 1
ATOM 686 O O . PHE A 1 91 ? -3.816 -6.789 5.617 1 91.25 91 PHE A O 1
ATOM 693 N N . GLY A 1 92 ? -2.443 -7.938 6.965 1 92.5 92 GLY A N 1
ATOM 694 C CA . GLY A 1 92 ? -3.408 -8.977 7.285 1 92.5 92 GLY A CA 1
ATOM 695 C C . GLY A 1 92 ? -4.461 -8.523 8.281 1 92.5 92 GLY A C 1
ATOM 696 O O . GLY A 1 92 ? -4.328 -7.465 8.898 1 92.5 92 GLY A O 1
ATOM 697 N N . SER A 1 93 ? -5.473 -9.305 8.398 1 90.44 93 SER A N 1
ATOM 698 C CA . SER A 1 93 ? -6.527 -9.07 9.383 1 90.44 93 SER A CA 1
ATOM 699 C C . SER A 1 93 ? -5.965 -9.055 10.797 1 90.44 93 SER A C 1
ATOM 701 O O . SER A 1 93 ? -6.531 -8.422 11.688 1 90.44 93 SER A O 1
ATOM 703 N N . ASP A 1 94 ? -4.805 -9.664 11.023 1 89.5 94 ASP A N 1
ATOM 704 C CA . ASP A 1 94 ? -4.137 -9.711 12.328 1 89.5 94 ASP A CA 1
ATOM 705 C C . ASP A 1 94 ? -3.107 -8.586 12.453 1 89.5 94 ASP A C 1
ATOM 707 O O . ASP A 1 94 ? -2.293 -8.586 13.375 1 89.5 94 ASP A O 1
ATOM 711 N N . GLY A 1 95 ? -3.096 -7.723 11.516 1 89.75 95 GLY A N 1
ATOM 712 C CA . GLY A 1 95 ? -2.16 -6.609 11.508 1 89.75 95 GLY A CA 1
ATOM 713 C C . GLY A 1 95 ? -0.81 -6.969 10.914 1 89.75 95 GLY A C 1
ATOM 714 O O . GLY A 1 95 ? 0.067 -6.109 10.797 1 89.75 95 GLY A O 1
ATOM 715 N N . SER A 1 96 ? -0.65 -8.195 10.438 1 94 96 SER A N 1
ATOM 716 C CA . SER A 1 96 ? 0.65 -8.625 9.93 1 94 96 SER A CA 1
ATOM 717 C C . SER A 1 96 ? 1.034 -7.848 8.672 1 94 96 SER A C 1
ATOM 719 O O . SER A 1 96 ? 0.188 -7.586 7.816 1 94 96 SER A O 1
ATOM 721 N N . S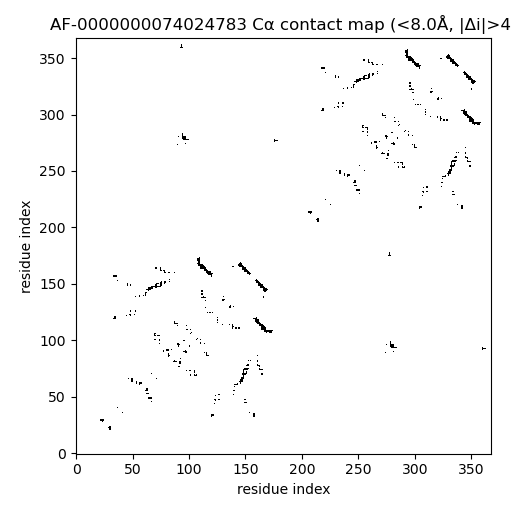ER A 1 97 ? 2.289 -7.484 8.633 1 94.25 97 SER A N 1
ATOM 722 C CA . SER A 1 97 ? 2.875 -6.863 7.449 1 94.25 97 SER A CA 1
ATOM 723 C C . SER A 1 97 ? 3.484 -7.906 6.52 1 94.25 97 SER A C 1
ATOM 725 O O . SER A 1 97 ? 3.59 -9.078 6.879 1 94.25 97 SER A O 1
ATOM 727 N N . PRO A 1 98 ? 3.902 -7.461 5.293 1 95.38 98 PRO A N 1
ATOM 728 C CA . PRO A 1 98 ? 4.66 -8.391 4.445 1 95.38 98 PRO A CA 1
ATOM 729 C C . PRO A 1 98 ? 5.934 -8.898 5.117 1 95.38 98 PRO A C 1
ATOM 731 O O . PRO A 1 98 ? 6.32 -10.047 4.918 1 95.38 98 PRO A O 1
ATOM 734 N N . LEU A 1 99 ? 6.547 -8.047 5.906 1 93.25 99 LEU A N 1
ATOM 735 C CA . LEU A 1 99 ? 7.738 -8.469 6.637 1 93.25 99 LEU A CA 1
ATOM 736 C C . LEU A 1 99 ? 7.41 -9.602 7.598 1 93.25 99 LEU A C 1
ATOM 738 O O . LEU A 1 99 ? 8.133 -10.602 7.66 1 93.25 99 LEU A O 1
ATOM 742 N N . ASP A 1 100 ? 6.309 -9.422 8.32 1 93.62 100 ASP A N 1
ATOM 743 C CA . ASP A 1 100 ? 5.871 -10.445 9.266 1 93.62 100 ASP A CA 1
ATOM 744 C C . ASP A 1 100 ? 5.602 -11.766 8.547 1 93.62 100 ASP A C 1
ATOM 746 O O . ASP A 1 100 ? 5.984 -12.836 9.031 1 93.62 100 ASP A O 1
ATOM 750 N N . ARG A 1 101 ? 4.945 -11.672 7.426 1 96.62 101 ARG A N 1
ATOM 751 C CA . ARG A 1 101 ? 4.562 -12.883 6.707 1 96.62 101 ARG A CA 1
ATOM 752 C C . ARG A 1 101 ? 5.785 -13.609 6.156 1 96.62 101 ARG A C 1
ATOM 754 O O . ARG A 1 101 ? 5.82 -14.844 6.121 1 96.62 101 ARG A O 1
ATOM 761 N N . LEU A 1 102 ? 6.809 -12.859 5.695 1 96.31 102 LEU A N 1
ATOM 762 C CA . LEU A 1 102 ? 8.039 -13.5 5.246 1 96.31 102 LEU A CA 1
ATOM 763 C C . LEU A 1 102 ? 8.734 -14.211 6.402 1 96.31 102 LEU A C 1
ATOM 765 O O . LEU A 1 102 ? 9.219 -15.336 6.25 1 96.31 102 LEU A O 1
ATOM 769 N N . ARG A 1 103 ? 8.75 -13.57 7.527 1 93.81 103 ARG A N 1
ATOM 770 C CA . ARG A 1 103 ? 9.344 -14.188 8.711 1 93.81 103 ARG A CA 1
ATOM 771 C C . ARG A 1 103 ? 8.625 -15.469 9.086 1 93.81 103 ARG A C 1
ATOM 773 O O . ARG A 1 103 ? 9.258 -16.469 9.414 1 93.81 103 ARG A O 1
ATOM 780 N N . ARG A 1 104 ? 7.383 -15.461 8.977 1 96 104 ARG A N 1
ATOM 781 C CA . ARG A 1 104 ? 6.566 -16.594 9.391 1 96 104 ARG A CA 1
ATOM 782 C C . ARG A 1 104 ? 6.832 -17.812 8.516 1 96 104 ARG A C 1
ATOM 784 O O . ARG A 1 104 ? 6.742 -18.953 8.984 1 96 104 ARG A O 1
ATOM 791 N N . VAL A 1 105 ? 7.16 -17.578 7.305 1 97.19 105 VAL A N 1
ATOM 792 C CA . VAL A 1 105 ? 7.391 -18.703 6.406 1 97.19 105 VAL A CA 1
ATOM 793 C C . VAL A 1 105 ? 8.875 -19.062 6.406 1 97.19 105 VAL A C 1
ATOM 795 O O . VAL A 1 105 ? 9.32 -19.891 5.598 1 97.19 105 VAL A O 1
ATOM 798 N N . GLY A 1 106 ? 9.648 -18.391 7.215 1 95.38 106 GLY A N 1
ATOM 799 C CA . GLY A 1 106 ? 11.047 -18.766 7.406 1 95.38 106 GLY A CA 1
ATOM 800 C C . GLY A 1 106 ? 11.961 -18.203 6.328 1 95.38 106 GLY A C 1
ATOM 801 O O . GLY A 1 106 ? 13.047 -18.734 6.098 1 95.38 106 GLY A O 1
ATOM 802 N N . TYR A 1 107 ? 11.469 -17.219 5.617 1 96.81 107 TYR A N 1
ATOM 803 C CA . TYR A 1 107 ? 12.32 -16.641 4.582 1 96.81 107 TYR A CA 1
ATOM 804 C C . TYR A 1 107 ? 13.461 -15.844 5.203 1 96.81 107 TYR A C 1
ATOM 806 O O . TYR A 1 107 ? 13.234 -14.969 6.047 1 96.81 107 TYR A O 1
ATOM 814 N N . GLY A 1 108 ? 14.672 -16.062 4.707 1 93.25 108 GLY A N 1
ATOM 815 C CA . GLY A 1 108 ? 15.852 -15.5 5.332 1 93.25 108 GLY A CA 1
ATOM 816 C C . GLY A 1 108 ? 16.359 -14.25 4.629 1 93.25 108 GLY A C 1
ATOM 817 O O . GLY A 1 108 ? 17.297 -13.602 5.102 1 93.25 108 GLY A O 1
ATOM 818 N N . GLY A 1 109 ? 15.82 -13.898 3.543 1 95.75 109 GLY A N 1
ATOM 819 C CA . GLY A 1 109 ? 16.234 -12.711 2.809 1 95.75 109 GLY A CA 1
ATOM 820 C C . GLY A 1 109 ? 15.477 -11.461 3.23 1 95.75 109 GLY A C 1
ATOM 821 O O . GLY A 1 109 ? 14.969 -11.391 4.348 1 95.75 109 GLY A O 1
ATOM 822 N N . ALA A 1 110 ? 15.555 -10.438 2.369 1 94.5 110 ALA A N 1
ATOM 823 C CA . ALA A 1 110 ? 14.945 -9.148 2.693 1 94.5 110 ALA A CA 1
ATOM 824 C C . ALA A 1 110 ? 13.828 -8.812 1.712 1 94.5 110 ALA A C 1
ATOM 826 O O . ALA A 1 110 ? 13.992 -8.953 0.498 1 94.5 110 ALA A O 1
ATOM 827 N N . LEU A 1 111 ? 12.766 -8.367 2.312 1 95.94 111 LEU A N 1
ATOM 828 C CA . LEU A 1 111 ? 11.672 -7.863 1.481 1 95.94 111 LEU A CA 1
ATOM 829 C C . LEU A 1 111 ? 12.109 -6.641 0.685 1 95.94 111 LEU A C 1
ATOM 831 O O . LEU A 1 111 ? 12.742 -5.73 1.232 1 95.94 111 LEU A O 1
ATOM 835 N N . THR A 1 112 ? 11.781 -6.641 -0.65 1 95.62 112 THR A N 1
ATOM 836 C CA . THR A 1 112 ? 12.023 -5.422 -1.417 1 95.62 112 THR A CA 1
ATOM 837 C C . THR A 1 112 ? 10.703 -4.781 -1.845 1 95.62 112 THR A C 1
ATOM 839 O O . THR A 1 112 ? 10.672 -3.604 -2.205 1 95.62 112 THR A O 1
ATOM 842 N N . GLY A 1 113 ? 9.586 -5.562 -1.78 1 96 113 GLY A N 1
ATOM 843 C CA . GLY A 1 113 ? 8.297 -4.953 -2.072 1 96 113 GLY A CA 1
ATOM 844 C C . GLY A 1 113 ? 7.184 -5.969 -2.254 1 96 113 GLY A C 1
ATOM 845 O O . GLY A 1 113 ? 7.441 -7.172 -2.314 1 96 113 GLY A O 1
ATOM 846 N N . GLU A 1 114 ? 5.988 -5.465 -2.285 1 97.25 114 GLU A N 1
ATOM 847 C CA . GLU A 1 114 ? 4.773 -6.246 -2.518 1 97.25 114 GLU A CA 1
ATOM 848 C C . GLU A 1 114 ? 3.789 -5.484 -3.398 1 97.25 114 GLU A C 1
ATOM 850 O O . GLU A 1 114 ? 3.588 -4.281 -3.221 1 97.25 114 GLU A O 1
ATOM 855 N N . THR A 1 115 ? 3.223 -6.145 -4.328 1 97.31 115 THR A N 1
ATOM 856 C CA . THR A 1 115 ? 2.088 -5.625 -5.086 1 97.31 115 THR A CA 1
ATOM 857 C C . THR A 1 115 ? 0.871 -6.531 -4.926 1 97.31 115 THR A C 1
ATOM 859 O O . THR A 1 115 ? 1.007 -7.754 -4.863 1 97.31 115 THR A O 1
ATOM 862 N N . ILE A 1 116 ? -0.273 -5.914 -4.836 1 97.44 116 ILE A N 1
ATOM 863 C CA . ILE A 1 116 ? -1.522 -6.641 -4.641 1 97.44 116 ILE A CA 1
ATOM 864 C C . ILE A 1 116 ? -2.584 -6.109 -5.602 1 97.44 116 ILE A C 1
ATOM 866 O O . ILE A 1 116 ? -2.475 -4.984 -6.098 1 97.44 116 ILE A O 1
ATOM 870 N N . SER A 1 117 ? -3.541 -6.957 -5.891 1 97.19 117 SER A N 1
ATOM 871 C CA . SER A 1 117 ? -4.66 -6.543 -6.727 1 97.19 117 SER A CA 1
ATOM 872 C C . SER A 1 117 ? -5.906 -7.371 -6.43 1 97.19 117 SER A C 1
ATOM 874 O O . SER A 1 117 ? -5.809 -8.508 -5.965 1 97.19 117 SER A O 1
ATOM 876 N N . GLU A 1 118 ? -6.973 -6.746 -6.574 1 97.19 118 GLU A N 1
ATOM 877 C CA . GLU A 1 118 ? -8.305 -7.348 -6.605 1 97.19 118 GLU A CA 1
ATOM 878 C C . GLU A 1 118 ? -8.953 -7.176 -7.977 1 97.19 118 GLU A C 1
ATOM 880 O O . GLU A 1 118 ? -9.367 -6.07 -8.336 1 97.19 118 GLU A O 1
ATOM 885 N N . THR A 1 119 ? -9.055 -8.219 -8.742 1 97 119 THR A N 1
ATOM 886 C CA . THR A 1 119 ? -9.562 -8.07 -10.102 1 97 119 THR A CA 1
ATOM 887 C C . THR A 1 119 ? -10.273 -9.344 -10.555 1 97 119 THR A C 1
ATOM 889 O O . THR A 1 119 ? -10.367 -10.312 -9.797 1 97 119 THR A O 1
ATOM 892 N N . TYR A 1 120 ? -10.773 -9.297 -11.82 1 96.38 120 TYR A N 1
ATOM 893 C CA . TYR A 1 120 ? -11.281 -10.461 -12.539 1 96.38 120 TYR A CA 1
ATOM 894 C C . TYR A 1 120 ? -10.367 -10.82 -13.703 1 96.38 120 TYR A C 1
ATOM 896 O O . TYR A 1 120 ? -10.719 -11.648 -14.547 1 96.38 120 TYR A O 1
ATOM 904 N N . GLU A 1 121 ? -9.211 -10.227 -13.734 1 96.31 121 GLU A N 1
ATOM 905 C CA . GLU A 1 121 ? -8.312 -10.289 -14.891 1 96.31 121 GLU A CA 1
ATOM 906 C C . GLU A 1 121 ? -7.309 -11.43 -14.75 1 96.31 121 GLU A C 1
ATOM 908 O O . GLU A 1 121 ? -7.062 -11.914 -13.641 1 96.31 121 GLU A O 1
ATOM 913 N N . THR A 1 122 ? -6.707 -11.781 -15.867 1 97.44 122 THR A N 1
ATOM 914 C CA . THR A 1 122 ? -5.668 -12.805 -15.883 1 97.44 122 THR A CA 1
ATOM 915 C C . THR A 1 122 ? -4.406 -12.305 -15.188 1 97.44 122 THR A C 1
ATOM 917 O O . THR A 1 122 ? -4.262 -11.102 -14.945 1 97.44 122 THR A O 1
ATOM 920 N N . GLU A 1 123 ? -3.559 -13.266 -14.93 1 98.06 123 GLU A N 1
ATOM 921 C CA . GLU A 1 123 ? -2.293 -12.922 -14.289 1 98.06 123 GLU A CA 1
ATOM 922 C C . GLU A 1 123 ? -1.465 -11.984 -15.156 1 98.06 123 GLU A C 1
ATOM 924 O O . GLU A 1 123 ? -0.803 -11.078 -14.648 1 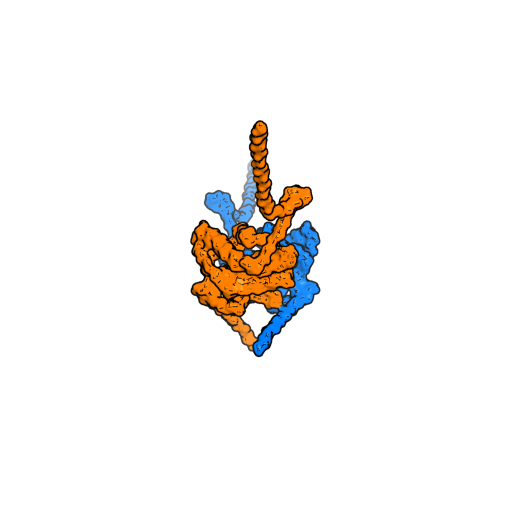98.06 123 GLU A O 1
ATOM 929 N N . LEU A 1 124 ? -1.443 -12.164 -16.469 1 97.88 124 LEU A N 1
ATOM 930 C CA . LEU A 1 124 ? -0.627 -11.32 -17.328 1 97.88 124 LEU A CA 1
ATOM 931 C C . LEU A 1 124 ? -1.258 -9.938 -17.5 1 97.88 124 LEU A C 1
ATOM 933 O O . LEU A 1 124 ? -0.548 -8.938 -17.594 1 97.88 124 LEU A O 1
ATOM 937 N N . GLU A 1 125 ? -2.623 -9.922 -17.547 1 97.62 125 GLU A N 1
ATOM 938 C CA . GLU A 1 125 ? -3.283 -8.617 -17.531 1 97.62 125 GLU A CA 1
ATOM 939 C C . GLU A 1 125 ? -2.971 -7.859 -16.234 1 97.62 125 GLU A C 1
ATOM 941 O O . GLU A 1 125 ? -2.754 -6.648 -16.266 1 97.62 125 GLU A O 1
ATOM 946 N N . THR A 1 126 ? -2.971 -8.594 -15.156 1 98.19 126 THR A N 1
ATOM 947 C CA . THR A 1 126 ? -2.652 -8.008 -13.859 1 98.19 126 THR A CA 1
ATOM 948 C C . THR A 1 126 ? -1.21 -7.508 -13.836 1 98.19 126 THR A C 1
ATOM 950 O O . THR A 1 126 ? -0.941 -6.391 -13.391 1 98.19 126 THR A O 1
ATOM 953 N N . LEU A 1 127 ? -0.288 -8.289 -14.312 1 98.69 127 LEU A N 1
ATOM 954 C CA . LEU A 1 127 ? 1.104 -7.867 -14.414 1 98.69 127 LEU A CA 1
ATOM 955 C C . LEU A 1 127 ? 1.223 -6.602 -15.258 1 98.69 127 LEU A C 1
ATOM 957 O O . LEU A 1 127 ? 1.939 -5.668 -14.891 1 98.69 127 LEU A O 1
ATOM 961 N N . GLY A 1 128 ? 0.532 -6.543 -16.328 1 98.25 128 GLY A N 1
ATOM 962 C CA . GLY A 1 128 ? 0.523 -5.355 -17.172 1 98.25 128 GLY A CA 1
ATOM 963 C C . GLY A 1 128 ? -0.012 -4.125 -16.453 1 98.25 128 GLY A C 1
ATOM 964 O O . GLY A 1 128 ? 0.537 -3.031 -16.594 1 98.25 128 GLY A O 1
ATOM 965 N N . ALA A 1 129 ? -1.094 -4.324 -15.758 1 96.69 129 ALA A N 1
ATOM 966 C CA . ALA A 1 129 ? -1.671 -3.223 -14.992 1 96.69 129 ALA A CA 1
ATOM 967 C C . ALA A 1 129 ? -0.685 -2.703 -13.953 1 96.69 129 ALA A C 1
ATOM 969 O O . ALA A 1 129 ? -0.528 -1.491 -13.789 1 96.69 129 ALA A O 1
ATOM 970 N N . TRP A 1 130 ? -0.032 -3.611 -13.25 1 97.25 130 TRP A N 1
ATOM 971 C CA . TRP A 1 130 ? 0.97 -3.213 -12.266 1 97.25 130 TRP A CA 1
ATOM 972 C C . TRP A 1 130 ? 2.111 -2.449 -12.93 1 97.25 130 TRP A C 1
ATOM 974 O O . TRP A 1 130 ? 2.645 -1.495 -12.359 1 97.25 130 TRP A O 1
ATOM 984 N N . MET A 1 131 ? 2.482 -2.787 -14.125 1 97.88 131 MET A N 1
ATOM 985 C CA . MET A 1 131 ? 3.592 -2.141 -14.82 1 97.88 131 MET A CA 1
ATOM 986 C C . MET A 1 131 ? 3.203 -0.737 -15.281 1 97.88 131 MET A C 1
ATOM 988 O O . MET A 1 131 ? 4.07 0.116 -15.477 1 97.88 131 MET A O 1
ATOM 992 N N . ARG A 1 132 ? 1.91 -0.484 -15.383 1 95.62 132 ARG A N 1
ATOM 993 C CA . ARG A 1 132 ? 1.454 0.821 -15.852 1 95.62 132 ARG A CA 1
ATOM 994 C C . ARG A 1 132 ? 1.439 1.836 -14.711 1 95.62 132 ARG A C 1
ATOM 996 O O . ARG A 1 132 ? 1.447 3.045 -14.953 1 95.62 132 ARG A O 1
ATOM 1003 N N . GLU A 1 133 ? 1.374 1.346 -13.586 1 92.31 133 GLU A N 1
ATOM 1004 C CA . GLU A 1 133 ? 1.327 2.229 -12.43 1 92.31 133 GLU A CA 1
ATOM 1005 C C . GLU A 1 133 ? 2.719 2.434 -11.836 1 92.31 133 GLU A C 1
ATOM 1007 O O . GLU A 1 133 ? 3.408 1.466 -11.5 1 92.31 133 GLU A O 1
ATOM 1012 N N . PRO A 1 134 ? 3.186 3.656 -11.531 1 89.56 134 PRO A N 1
ATOM 1013 C CA . PRO A 1 134 ? 4.555 3.916 -11.07 1 89.56 134 PRO A CA 1
ATOM 1014 C C . PRO A 1 134 ? 4.879 3.213 -9.75 1 89.56 134 PRO A C 1
ATOM 1016 O O . PRO A 1 134 ? 5.969 2.658 -9.594 1 89.56 134 PRO A O 1
ATOM 1019 N N . SER A 1 135 ? 4.008 3.24 -8.82 1 88.12 135 SER A N 1
ATOM 1020 C CA . SER A 1 135 ? 4.285 2.684 -7.5 1 88.12 135 SER A CA 1
ATOM 1021 C C . SER A 1 135 ? 4.5 1.175 -7.57 1 88.12 135 SER A C 1
ATOM 1023 O O . SER A 1 135 ? 5.434 0.646 -6.957 1 88.12 135 SER A O 1
ATOM 1025 N N . THR A 1 136 ? 3.672 0.472 -8.359 1 95 136 THR A N 1
ATOM 1026 C CA . THR A 1 136 ? 3.826 -0.974 -8.469 1 95 136 THR A CA 1
ATOM 1027 C C . THR A 1 136 ? 4.957 -1.327 -9.43 1 95 136 THR A C 1
ATOM 1029 O O . THR A 1 136 ? 5.668 -2.312 -9.227 1 95 136 THR A O 1
ATOM 1032 N N . ARG A 1 137 ? 5.121 -0.561 -10.453 1 96.44 137 ARG A N 1
ATOM 1033 C CA . ARG A 1 137 ? 6.246 -0.768 -11.359 1 96.44 137 ARG A CA 1
ATOM 1034 C C . ARG A 1 137 ? 7.57 -0.705 -10.609 1 96.44 137 ARG A C 1
ATOM 1036 O O . ARG A 1 137 ? 8.469 -1.51 -10.859 1 96.44 137 ARG A O 1
ATOM 1043 N N . GLY A 1 138 ? 7.688 0.236 -9.719 1 94.5 138 GLY A N 1
ATOM 1044 C CA . GLY A 1 138 ? 8.891 0.354 -8.906 1 94.5 138 GLY A CA 1
ATOM 1045 C C . GLY A 1 138 ? 9.188 -0.894 -8.094 1 94.5 138 GLY A C 1
ATOM 1046 O O . GLY A 1 138 ? 10.352 -1.268 -7.926 1 94.5 138 GLY A O 1
ATOM 1047 N N . VAL A 1 139 ? 8.188 -1.52 -7.586 1 96.62 139 VAL A N 1
ATOM 1048 C CA . VAL A 1 139 ? 8.344 -2.768 -6.848 1 96.62 139 VAL A CA 1
ATOM 1049 C C . VAL A 1 139 ? 8.844 -3.863 -7.781 1 96.62 139 VAL A C 1
ATOM 1051 O O . VAL A 1 139 ? 9.82 -4.555 -7.473 1 96.62 139 VAL A O 1
ATOM 1054 N N . LEU A 1 140 ? 8.266 -3.98 -8.914 1 98.75 140 LEU A N 1
ATOM 1055 C CA . LEU A 1 140 ? 8.523 -5.07 -9.852 1 98.75 140 LEU A CA 1
ATOM 1056 C C . LEU A 1 140 ? 9.93 -4.961 -10.438 1 98.75 140 LEU A C 1
ATOM 1058 O O . LEU A 1 140 ? 10.578 -5.977 -10.695 1 98.75 140 LEU A O 1
ATOM 1062 N N . LEU A 1 141 ? 10.398 -3.723 -10.609 1 98.56 141 LEU A N 1
ATOM 1063 C CA . LEU A 1 141 ? 11.672 -3.51 -11.297 1 98.56 141 LEU A CA 1
ATOM 1064 C C . LEU A 1 141 ? 12.773 -3.168 -10.297 1 98.56 141 LEU A C 1
ATOM 1066 O O . LEU A 1 141 ? 13.859 -2.74 -10.695 1 98.56 141 LEU A O 1
ATOM 1070 N N . ASP A 1 142 ? 12.484 -3.328 -9.031 1 97.31 142 ASP A N 1
ATOM 1071 C CA . ASP A 1 142 ? 13.492 -3.021 -8.023 1 97.31 142 ASP A CA 1
ATOM 1072 C C . ASP A 1 142 ? 14.797 -3.766 -8.297 1 97.31 142 ASP A C 1
ATOM 1074 O O . ASP A 1 142 ? 14.812 -4.996 -8.359 1 97.31 142 ASP A O 1
ATOM 1078 N N . PRO A 1 143 ? 15.883 -3.066 -8.359 1 97.06 143 PRO A N 1
ATOM 1079 C CA . PRO A 1 143 ? 17.125 -3.715 -8.766 1 97.06 143 PRO A CA 1
ATOM 1080 C C . PRO A 1 143 ? 17.703 -4.617 -7.672 1 97.06 143 PRO A C 1
ATOM 1082 O O . PRO A 1 143 ? 18.562 -5.457 -7.949 1 97.06 143 PRO A O 1
ATOM 1085 N N . GLU A 1 144 ? 17.234 -4.465 -6.512 1 96.25 144 GLU A N 1
ATOM 1086 C CA . GLU A 1 144 ? 17.75 -5.273 -5.414 1 96.25 144 GLU A CA 1
ATOM 1087 C C . GLU A 1 144 ? 17.062 -6.633 -5.352 1 96.25 144 GLU A C 1
ATOM 1089 O O . GLU A 1 144 ? 17.516 -7.535 -4.645 1 96.25 144 GLU A O 1
ATOM 1094 N N . ALA A 1 145 ? 16 -6.797 -6.027 1 98.38 145 ALA A N 1
ATOM 1095 C CA . ALA A 1 145 ? 15.242 -8.039 -5.957 1 98.38 145 ALA A CA 1
ATOM 1096 C C . ALA A 1 145 ? 15.953 -9.164 -6.715 1 98.38 145 ALA A C 1
ATOM 1098 O O . ALA A 1 145 ? 16.453 -8.953 -7.824 1 98.38 145 ALA A O 1
ATOM 1099 N N . THR A 1 146 ? 15.938 -10.352 -6.102 1 98.81 146 THR A N 1
ATOM 1100 C CA . THR A 1 146 ? 16.531 -11.531 -6.73 1 98.81 146 THR A CA 1
ATOM 1101 C C . THR A 1 146 ? 15.539 -12.688 -6.77 1 98.81 146 THR A C 1
ATOM 1103 O O . THR A 1 146 ? 15.75 -13.664 -7.492 1 98.81 146 THR A O 1
ATOM 1106 N N . GLU A 1 147 ? 14.523 -12.539 -5.953 1 98.88 147 GLU A N 1
ATOM 1107 C CA . GLU A 1 147 ? 13.516 -13.586 -5.848 1 98.88 147 GLU A CA 1
ATOM 1108 C C . GLU A 1 147 ? 12.109 -12.992 -5.84 1 98.88 147 GLU A C 1
ATOM 1110 O O . GLU A 1 147 ? 11.93 -11.812 -5.523 1 98.88 147 GLU A O 1
ATOM 1115 N N . MET A 1 148 ? 11.172 -13.812 -6.188 1 98.88 148 MET A N 1
ATOM 1116 C CA . MET A 1 148 ? 9.773 -13.398 -6.129 1 98.88 148 MET A CA 1
ATOM 1117 C C . MET A 1 148 ? 8.891 -14.539 -5.641 1 98.88 148 MET A C 1
ATOM 1119 O O . MET A 1 148 ? 9.289 -15.703 -5.688 1 98.88 148 MET A O 1
ATOM 1123 N N . GLY A 1 149 ? 7.801 -14.188 -5.094 1 98.88 149 GLY A N 1
ATOM 1124 C CA . GLY A 1 149 ? 6.648 -15.047 -4.871 1 98.88 149 GLY A CA 1
ATOM 1125 C C . GLY A 1 149 ? 5.375 -14.5 -5.492 1 98.88 149 GLY A C 1
ATOM 1126 O O . GLY A 1 149 ? 5.227 -13.281 -5.648 1 98.88 149 GLY A O 1
ATOM 1127 N N . PHE A 1 150 ? 4.574 -15.406 -5.883 1 98.88 150 PHE A N 1
ATOM 1128 C CA . PHE A 1 150 ? 3.334 -15.023 -6.547 1 98.88 150 PHE A CA 1
ATOM 1129 C C . PHE A 1 150 ? 2.236 -16.047 -6.277 1 98.88 150 PHE A C 1
ATOM 1131 O O . PHE A 1 150 ? 2.449 -17.25 -6.441 1 98.88 150 PHE A O 1
ATOM 1138 N N . SER A 1 151 ? 1.116 -15.5 -5.828 1 98.69 151 SER A N 1
ATOM 1139 C CA . SER A 1 151 ? -0.027 -16.375 -5.602 1 98.69 151 SER A CA 1
ATOM 1140 C C . SER A 1 151 ? -1.341 -15.609 -5.684 1 98.69 151 SER A C 1
ATOM 1142 O O . SER A 1 151 ? -1.357 -14.445 -6.082 1 98.69 151 SER A O 1
ATOM 1144 N N . TRP A 1 152 ? -2.379 -16.359 -5.52 1 98.62 152 TRP A N 1
ATOM 1145 C CA . TRP A 1 152 ? -3.713 -15.789 -5.66 1 98.62 152 TRP A CA 1
ATOM 1146 C C . TRP A 1 152 ? -4.734 -16.578 -4.848 1 98.62 152 TRP A C 1
ATOM 1148 O O . TRP A 1 152 ? -4.438 -17.656 -4.348 1 98.62 152 TRP A O 1
ATOM 1158 N N . PHE A 1 153 ? -5.891 -15.992 -4.664 1 98.5 153 PHE A N 1
ATOM 1159 C CA . PHE A 1 153 ? -7.117 -16.641 -4.23 1 98.5 153 PHE A CA 1
ATOM 1160 C C . PHE A 1 153 ? -8.297 -16.219 -5.098 1 98.5 153 PHE A C 1
ATOM 1162 O O . PHE A 1 153 ? -8.57 -15.023 -5.238 1 98.5 153 PHE A O 1
ATOM 1169 N N . GLN A 1 154 ? -8.914 -17.156 -5.672 1 97.94 154 GLN A N 1
ATOM 1170 C CA . GLN A 1 154 ? -10.062 -16.844 -6.508 1 97.94 154 GLN A CA 1
ATOM 1171 C C . GLN A 1 154 ? -11.367 -17.203 -5.805 1 97.94 154 GLN A C 1
ATOM 1173 O O . GLN A 1 154 ? -11.523 -18.328 -5.32 1 97.94 154 GLN A O 1
ATOM 1178 N N . GLU A 1 155 ? -12.266 -16.297 -5.832 1 97.81 155 GLU A N 1
ATOM 1179 C CA . GLU A 1 155 ? -13.594 -16.516 -5.262 1 97.81 155 GLU A CA 1
ATOM 1180 C C . GLU A 1 155 ? -14.523 -17.203 -6.262 1 97.81 155 GLU A C 1
ATOM 1182 O O . GLU A 1 155 ? -14.219 -17.266 -7.457 1 97.81 155 GLU A O 1
ATOM 1187 N N . SER A 1 156 ? -15.648 -17.641 -5.754 1 95.56 156 SER A N 1
ATOM 1188 C CA . SER A 1 156 ? -16.594 -18.391 -6.578 1 95.56 156 SER A CA 1
ATOM 1189 C C . SER A 1 156 ? -17.156 -17.516 -7.691 1 95.56 156 SER A C 1
ATOM 1191 O O . SER A 1 156 ? -17.5 -18.031 -8.766 1 95.56 156 SER A O 1
ATOM 1193 N N . ASN A 1 157 ? -17.234 -16.25 -7.473 1 95.44 157 ASN A N 1
ATOM 1194 C CA . ASN A 1 157 ? -17.797 -15.352 -8.469 1 95.44 157 ASN A CA 1
ATOM 1195 C C . ASN A 1 157 ? -16.75 -14.938 -9.508 1 95.44 157 ASN A C 1
ATOM 1197 O O . ASN A 1 157 ? -17.031 -14.117 -10.383 1 95.44 157 ASN A O 1
ATOM 1201 N N . GLY A 1 158 ? -15.57 -15.367 -9.312 1 96.44 158 GLY A N 1
ATOM 1202 C CA . GLY A 1 158 ? -14.539 -15.117 -10.305 1 96.44 158 GLY A CA 1
ATOM 1203 C C . GLY A 1 158 ? -13.547 -14.055 -9.875 1 96.44 158 GLY A C 1
ATOM 1204 O O . GLY A 1 158 ? -12.5 -13.883 -10.508 1 96.44 158 GLY A O 1
ATOM 1205 N N . LYS A 1 159 ? -13.859 -13.383 -8.828 1 97.69 159 LYS A N 1
ATOM 1206 C CA . LYS A 1 159 ? -12.938 -12.367 -8.336 1 97.69 159 LYS A CA 1
ATOM 1207 C C . LYS A 1 159 ? -11.633 -12.992 -7.863 1 97.69 159 LYS A C 1
ATOM 1209 O O . LYS A 1 159 ? -11.633 -14.039 -7.203 1 97.69 159 LYS A O 1
ATOM 1214 N N . ILE A 1 160 ? -10.523 -12.312 -8.219 1 98.25 160 ILE A N 1
ATOM 1215 C CA . ILE A 1 160 ? -9.219 -12.859 -7.855 1 98.25 160 ILE A CA 1
ATOM 1216 C C . ILE A 1 160 ? -8.445 -11.844 -7.02 1 98.25 160 ILE A C 1
ATOM 1218 O O . ILE A 1 160 ? -8.391 -10.656 -7.367 1 98.25 160 ILE A O 1
ATOM 1222 N N . TRP A 1 161 ? -7.93 -12.359 -5.953 1 98.62 161 TRP A N 1
ATOM 1223 C CA . TRP A 1 161 ? -6.992 -11.617 -5.117 1 98.62 161 TRP A CA 1
ATOM 1224 C C . TRP A 1 161 ? -5.555 -12.031 -5.406 1 98.62 161 TRP A C 1
ATOM 1226 O O . TRP A 1 161 ? -5.145 -13.141 -5.062 1 98.62 161 TRP A O 1
ATOM 1236 N N . TRP A 1 162 ? -4.793 -11.086 -6.043 1 98.75 162 TRP A N 1
ATOM 1237 C CA . TRP A 1 162 ? -3.428 -11.367 -6.469 1 98.75 162 TRP A CA 1
ATOM 1238 C C . TRP A 1 162 ? -2.418 -10.773 -5.492 1 98.75 162 TRP A C 1
ATOM 1240 O O . TRP A 1 162 ? -2.59 -9.648 -5.023 1 98.75 162 TRP A O 1
ATOM 1250 N N . THR A 1 163 ? -1.389 -11.523 -5.191 1 98.81 163 THR A N 1
ATOM 1251 C CA . THR A 1 163 ? -0.255 -11.023 -4.422 1 98.81 163 THR A CA 1
ATOM 1252 C C . THR A 1 163 ? 1.062 -11.398 -5.098 1 98.81 163 THR A C 1
ATOM 1254 O O . THR A 1 163 ? 1.28 -12.555 -5.445 1 98.81 163 THR A O 1
ATOM 1257 N N . LEU A 1 164 ? 1.883 -10.414 -5.344 1 98.88 164 LEU A N 1
ATOM 1258 C CA . LEU A 1 164 ? 3.256 -10.625 -5.789 1 98.88 164 LEU A CA 1
ATOM 1259 C C . LEU A 1 164 ? 4.246 -10.008 -4.809 1 98.88 164 LEU A C 1
ATOM 1261 O O . LEU A 1 164 ? 4.121 -8.836 -4.445 1 98.88 164 LEU A O 1
ATOM 1265 N N . VAL A 1 165 ? 5.188 -10.805 -4.375 1 98.75 165 VAL A N 1
ATOM 1266 C CA . VAL A 1 165 ? 6.207 -10.391 -3.418 1 98.75 165 VAL A CA 1
ATOM 1267 C C . VAL A 1 165 ? 7.582 -10.422 -4.082 1 98.75 165 VAL A C 1
ATOM 1269 O O . VAL A 1 165 ? 7.926 -11.398 -4.758 1 98.75 165 VAL A O 1
ATOM 1272 N N . MET A 1 166 ? 8.328 -9.352 -3.904 1 98.62 166 MET A N 1
ATOM 1273 C CA . MET A 1 166 ? 9.719 -9.273 -4.336 1 98.62 166 MET A CA 1
ATOM 1274 C C . MET A 1 166 ? 10.664 -9.25 -3.139 1 98.62 166 MET A C 1
ATOM 1276 O O . MET A 1 166 ? 10.367 -8.609 -2.127 1 98.62 166 MET A O 1
ATOM 1280 N N . ALA A 1 167 ? 11.797 -9.961 -3.305 1 98.25 167 ALA A N 1
ATOM 1281 C CA . ALA A 1 167 ? 12.742 -10.023 -2.191 1 98.25 167 ALA A CA 1
ATOM 1282 C C . ALA A 1 167 ? 14.172 -10.211 -2.691 1 98.25 167 ALA A C 1
ATOM 1284 O O . ALA A 1 167 ? 14.391 -10.523 -3.865 1 98.25 167 ALA A O 1
ATOM 1285 N N . ASN A 1 168 ? 15.039 -9.875 -1.801 1 98.06 168 ASN A N 1
ATOM 1286 C CA . ASN A 1 168 ? 16.469 -10.078 -2.012 1 98.06 168 ASN A CA 1
ATOM 1287 C C . ASN A 1 168 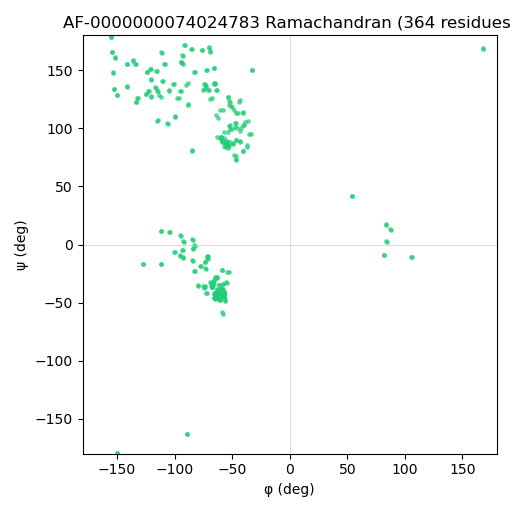? 17 -11.25 -1.19 1 98.06 168 ASN A C 1
ATOM 1289 O O . ASN A 1 168 ? 17.172 -11.133 0.025 1 98.06 168 ASN A O 1
ATOM 1293 N N . GLY A 1 169 ? 17.219 -12.344 -1.828 1 96.94 169 GLY A N 1
ATOM 1294 C CA . GLY A 1 169 ? 17.672 -13.555 -1.148 1 96.94 169 GLY A CA 1
ATOM 1295 C C . GLY A 1 169 ? 19.094 -13.469 -0.658 1 96.94 169 GLY A C 1
ATOM 1296 O O . GLY A 1 169 ? 19.531 -14.305 0.141 1 96.94 169 GLY A O 1
ATOM 1297 N N . ASN A 1 170 ? 19.828 -12.461 -1.106 1 93 170 ASN A N 1
ATOM 1298 C CA . ASN A 1 170 ? 21.234 -12.305 -0.736 1 93 170 ASN A CA 1
ATOM 1299 C C . ASN A 1 170 ? 21.406 -11.367 0.454 1 93 170 ASN A C 1
ATOM 1301 O O . ASN A 1 170 ? 22.5 -11.203 0.971 1 93 170 ASN A O 1
ATOM 1305 N N . ALA A 1 171 ? 20.312 -10.766 0.761 1 84.38 171 ALA A N 1
ATOM 1306 C CA . ALA A 1 171 ? 20.375 -9.812 1.865 1 84.38 171 ALA A CA 1
ATOM 1307 C C . ALA A 1 171 ? 20.25 -10.516 3.211 1 84.38 171 ALA A C 1
ATOM 1309 O O . ALA A 1 171 ? 19.734 -11.633 3.285 1 84.38 171 ALA A O 1
ATOM 1310 N N . GLN A 1 172 ? 20.953 -9.898 4.227 1 72.31 172 GLN A N 1
ATOM 1311 C CA . GLN A 1 172 ? 20.75 -10.391 5.582 1 72.31 172 GLN A CA 1
ATOM 1312 C C . GLN A 1 172 ? 19.391 -9.938 6.129 1 72.31 172 GLN A C 1
ATOM 1314 O O . GLN A 1 172 ? 18.953 -8.82 5.855 1 72.31 172 GLN A O 1
ATOM 1319 N N . PRO A 1 173 ? 18.734 -10.914 6.703 1 60.25 173 PRO A N 1
ATOM 1320 C CA . PRO A 1 173 ? 17.391 -10.57 7.199 1 60.25 173 PRO A CA 1
ATOM 1321 C C . PRO A 1 173 ? 17.406 -9.352 8.117 1 60.25 173 PRO A C 1
ATOM 1323 O O . PRO A 1 173 ? 18.375 -9.141 8.859 1 60.25 173 PRO A O 1
ATOM 1326 N N . ILE A 1 174 ? 16.641 -8.375 7.762 1 53.5 174 ILE A N 1
ATOM 1327 C CA . ILE A 1 174 ? 16.469 -7.254 8.688 1 53.5 174 ILE A CA 1
ATOM 1328 C C . ILE A 1 174 ? 16.031 -7.777 10.047 1 53.5 174 ILE A C 1
ATOM 1330 O O . ILE A 1 174 ? 14.992 -8.422 10.164 1 53.5 174 ILE A O 1
ATOM 1334 N N . ILE A 1 175 ? 16.875 -8.148 10.875 1 48.69 175 ILE A N 1
ATOM 1335 C CA . ILE A 1 175 ? 16.469 -8.492 12.234 1 48.69 175 ILE A CA 1
ATOM 1336 C C . ILE A 1 175 ? 15.836 -7.277 12.906 1 48.69 175 ILE A C 1
ATOM 1338 O O . ILE A 1 175 ? 16.453 -6.215 12.984 1 48.69 175 ILE A O 1
ATOM 1342 N N . ALA A 1 176 ? 14.516 -7.234 12.75 1 49.75 176 ALA A N 1
ATOM 1343 C CA . ALA A 1 176 ? 13.812 -6.172 13.461 1 49.75 176 ALA A CA 1
ATOM 1344 C C . ALA A 1 176 ? 14.461 -5.887 14.812 1 49.75 176 ALA A C 1
ATOM 1346 O O . ALA A 1 176 ? 14.688 -6.801 15.602 1 49.75 176 ALA A O 1
ATOM 1347 N N . GLN A 1 177 ? 15.32 -4.906 14.828 1 40.34 177 GLN A N 1
ATOM 1348 C CA . GLN A 1 177 ? 15.758 -4.543 16.172 1 40.34 177 GLN A CA 1
ATOM 1349 C C . GLN A 1 177 ? 14.57 -4.305 17.094 1 40.34 177 GLN A C 1
ATOM 1351 O O . GLN A 1 177 ? 13.633 -3.586 16.75 1 40.34 177 GLN A O 1
ATOM 1356 N N . GLN A 1 178 ? 14.25 -5.281 17.891 1 38.28 178 GLN A N 1
ATOM 1357 C CA . GLN A 1 178 ? 13.258 -5.039 18.938 1 38.28 178 GLN A CA 1
ATOM 1358 C C . GLN A 1 178 ? 13.406 -3.635 19.516 1 38.28 178 GLN A C 1
ATOM 1360 O O . GLN A 1 178 ? 14.5 -3.25 19.953 1 38.28 178 GLN A O 1
ATOM 1365 N N . ASN A 1 179 ? 12.828 -2.654 18.953 1 36.09 179 ASN A N 1
ATOM 1366 C CA . ASN A 1 179 ? 12.906 -1.385 19.672 1 36.09 179 ASN A CA 1
ATOM 1367 C C . ASN A 1 179 ? 12.719 -1.573 21.172 1 36.09 179 ASN A C 1
ATOM 1369 O O . ASN A 1 179 ? 11.719 -2.156 21.609 1 36.09 179 ASN A O 1
ATOM 1373 N N . PRO A 1 180 ? 13.742 -1.333 21.984 1 32.25 180 PRO A N 1
ATOM 1374 C CA . PRO A 1 180 ? 13.594 -1.468 23.422 1 32.25 180 PRO A CA 1
ATOM 1375 C C . PRO A 1 180 ? 12.398 -0.696 23.969 1 32.25 180 PRO A C 1
ATOM 1377 O O . PRO A 1 180 ? 12.141 0.436 23.562 1 32.25 180 PRO A O 1
ATOM 1380 N N . VAL A 1 181 ? 11.297 -1.377 24.281 1 34.53 181 VAL A N 1
ATOM 1381 C CA . VAL A 1 181 ? 10.289 -0.73 25.109 1 34.53 181 VAL A CA 1
ATOM 1382 C C . VAL A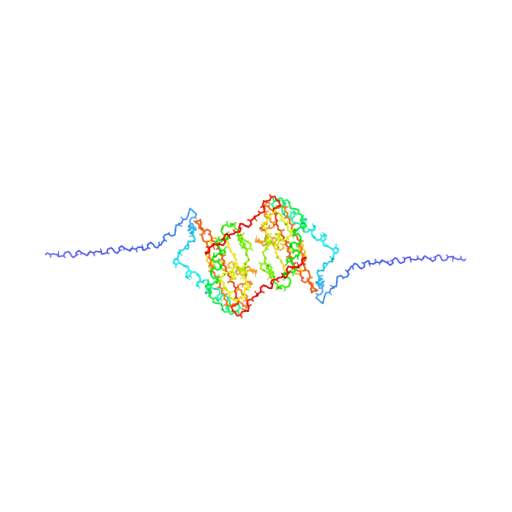 1 181 ? 10.969 0.111 26.188 1 34.53 181 VAL A C 1
ATOM 1384 O O . VAL A 1 181 ? 11.844 -0.379 26.906 1 34.53 181 VAL A O 1
ATOM 1387 N N . PRO A 1 182 ? 10.945 1.372 26.016 1 27.56 182 PRO A N 1
ATOM 1388 C CA . PRO A 1 182 ? 11.547 2.023 27.188 1 27.56 182 PRO A CA 1
ATOM 1389 C C . PRO A 1 182 ? 11.062 1.435 28.516 1 27.56 182 PRO A C 1
ATOM 1391 O O . PRO A 1 182 ? 9.875 1.159 28.672 1 27.56 182 PRO A O 1
ATOM 1394 N N . LEU A 1 183 ? 11.953 0.754 29.328 1 29.72 183 LEU A N 1
ATOM 1395 C CA . LEU A 1 183 ? 11.672 0.441 30.719 1 29.72 183 LEU A CA 1
ATOM 1396 C C . LEU A 1 183 ? 11.039 1.636 31.422 1 29.72 183 LEU A C 1
ATOM 1398 O O . LEU A 1 183 ? 11.594 2.736 31.406 1 29.72 183 LEU A O 1
ATOM 1402 N N . GLN A 1 184 ? 9.656 1.679 31.562 1 21.12 184 GLN A N 1
ATOM 1403 C CA . GLN A 1 184 ? 9.258 2.516 32.688 1 21.12 184 GLN A CA 1
ATOM 1404 C C . GLN A 1 184 ? 9.906 2.031 34 1 21.12 184 GLN A C 1
ATOM 1406 O O . GLN A 1 184 ? 10.031 0.825 34.219 1 21.12 184 GLN A O 1
ATOM 1411 N N . MET B 1 1 ? 11.047 94.062 -5.777 1 33.97 1 MET B N 1
ATOM 1412 C CA . MET B 1 1 ? 11.688 92.875 -5.23 1 33.97 1 MET B CA 1
ATOM 1413 C C . MET B 1 1 ? 10.75 91.688 -5.316 1 33.97 1 MET B C 1
ATOM 1415 O O . MET B 1 1 ? 9.695 91.625 -4.688 1 33.97 1 MET B O 1
ATOM 1419 N N . LEU B 1 2 ? 10.594 91.062 -6.594 1 45.88 2 LEU B N 1
ATOM 1420 C CA . LEU B 1 2 ? 9.75 90 -7.051 1 45.88 2 LEU B CA 1
ATOM 1421 C C . LEU B 1 2 ? 10.094 88.688 -6.309 1 45.88 2 LEU B C 1
ATOM 1423 O O . LEU B 1 2 ? 11.227 88.25 -6.371 1 45.88 2 LEU B O 1
ATOM 1427 N N . ARG B 1 3 ? 9.43 88.375 -5.195 1 49.59 3 ARG B N 1
ATOM 1428 C CA . ARG B 1 3 ? 9.516 87.188 -4.395 1 49.59 3 ARG B CA 1
ATOM 1429 C C . ARG B 1 3 ? 9.266 85.938 -5.254 1 49.59 3 ARG B C 1
ATOM 1431 O O . ARG B 1 3 ? 8.203 85.812 -5.852 1 49.59 3 ARG B O 1
ATOM 1438 N N . ARG B 1 4 ? 10.266 85.312 -5.922 1 49.94 4 ARG B N 1
ATOM 1439 C CA . ARG B 1 4 ? 10.25 84 -6.598 1 49.94 4 ARG B CA 1
ATOM 1440 C C . ARG B 1 4 ? 9.805 82.938 -5.648 1 49.94 4 ARG B C 1
ATOM 1442 O O . ARG B 1 4 ? 10.438 82.688 -4.613 1 49.94 4 ARG B O 1
ATOM 1449 N N . SER B 1 5 ? 8.523 82.625 -5.496 1 47.97 5 SER B N 1
ATOM 1450 C CA . SER B 1 5 ? 8 81.438 -4.781 1 47.97 5 SER B CA 1
ATOM 1451 C C . SER B 1 5 ? 8.562 80.125 -5.348 1 47.97 5 SER B C 1
ATOM 1453 O O . SER B 1 5 ? 8.398 79.875 -6.539 1 47.97 5 SER B O 1
ATOM 1455 N N . PHE B 1 6 ? 9.672 79.625 -4.871 1 46.62 6 PHE B N 1
ATOM 1456 C CA . PHE B 1 6 ? 10.242 78.312 -5.188 1 46.62 6 PHE B CA 1
ATOM 1457 C C . PHE B 1 6 ? 9.25 77.188 -4.859 1 46.62 6 PHE B C 1
ATOM 1459 O O . PHE B 1 6 ? 8.836 77.062 -3.709 1 46.62 6 PHE B O 1
ATOM 1466 N N . ILE B 1 7 ? 8.422 76.75 -5.793 1 48.84 7 ILE B N 1
ATOM 1467 C CA . ILE B 1 7 ? 7.559 75.625 -5.707 1 48.84 7 ILE B CA 1
ATOM 1468 C C . ILE B 1 7 ? 8.398 74.375 -5.469 1 48.84 7 ILE B C 1
ATOM 1470 O O . ILE B 1 7 ? 9.273 74 -6.277 1 48.84 7 ILE B O 1
ATOM 1474 N N . LEU B 1 8 ? 8.68 73.875 -4.227 1 45.06 8 LEU B N 1
ATOM 1475 C CA . LEU B 1 8 ? 9.258 72.625 -3.844 1 45.06 8 LEU B CA 1
ATOM 1476 C C . LEU B 1 8 ? 8.438 71.438 -4.414 1 45.06 8 LEU B C 1
ATOM 1478 O O . LEU B 1 8 ? 7.262 71.312 -4.086 1 45.06 8 LEU B O 1
ATOM 1482 N N . GLY B 1 9 ? 8.672 71.062 -5.629 1 45.81 9 GLY B N 1
ATOM 1483 C CA . GLY B 1 9 ? 8.109 69.812 -6.191 1 45.81 9 GLY B CA 1
ATOM 1484 C C . GLY B 1 9 ? 8.406 68.562 -5.359 1 45.81 9 GLY B C 1
ATOM 1485 O O . GLY B 1 9 ? 9.57 68.312 -5.07 1 45.81 9 GLY B O 1
ATOM 1486 N N . SER B 1 10 ? 7.52 68.125 -4.504 1 47.44 10 SER B N 1
ATOM 1487 C CA . SER B 1 10 ? 7.57 66.875 -3.744 1 47.44 10 SER B CA 1
ATOM 1488 C C . SER B 1 10 ? 7.738 65.688 -4.664 1 47.44 10 SER B C 1
ATOM 1490 O O . SER B 1 10 ? 6.887 65.438 -5.516 1 47.44 10 SER B O 1
ATOM 1492 N N . MET B 1 11 ? 8.93 65.312 -5.07 1 45.84 11 MET B N 1
ATOM 1493 C CA . MET B 1 11 ? 9.18 64 -5.734 1 45.84 11 MET B CA 1
ATOM 1494 C C . MET B 1 11 ? 8.734 62.844 -4.859 1 45.84 11 MET B C 1
ATOM 1496 O O . MET B 1 11 ? 9.281 62.625 -3.779 1 45.84 11 MET B O 1
ATOM 1500 N N . ALA B 1 12 ? 7.469 62.438 -4.871 1 47.53 12 ALA B N 1
ATOM 1501 C CA . ALA B 1 12 ? 7.004 61.188 -4.266 1 47.53 12 ALA B CA 1
ATOM 1502 C C . ALA B 1 12 ? 7.793 60 -4.797 1 47.53 12 ALA B C 1
ATOM 1504 O O . ALA B 1 12 ? 7.695 59.656 -5.977 1 47.53 12 ALA B O 1
ATOM 1505 N N . PHE B 1 13 ? 8.969 59.625 -4.203 1 48.31 13 PHE B N 1
ATOM 1506 C CA . PHE B 1 13 ? 9.602 58.344 -4.438 1 48.31 13 PHE B CA 1
ATOM 1507 C C . PHE B 1 13 ? 8.633 57.219 -4.16 1 48.31 13 PHE B C 1
ATOM 1509 O O . PHE B 1 13 ? 8.164 57.031 -3.031 1 48.31 13 PHE B O 1
ATOM 1516 N N . GLY B 1 14 ? 7.812 56.781 -5.09 1 46.38 14 GLY B N 1
ATOM 1517 C CA . GLY B 1 14 ? 7.066 55.531 -4.996 1 46.38 14 GLY B CA 1
ATOM 1518 C C . GLY B 1 14 ? 7.898 54.375 -4.477 1 46.38 14 GLY B C 1
ATOM 1519 O O . GLY B 1 14 ? 8.875 53.969 -5.109 1 46.38 14 GLY B O 1
ATOM 1520 N N . LEU B 1 15 ? 7.973 54.156 -3.201 1 47.56 15 LEU B N 1
ATOM 1521 C CA . LEU B 1 15 ? 8.453 52.906 -2.607 1 47.56 15 LEU B CA 1
ATOM 1522 C C . LEU B 1 15 ? 7.812 51.719 -3.277 1 47.56 15 LEU B C 1
ATOM 1524 O O . LEU B 1 15 ? 6.621 51.438 -3.086 1 47.56 15 LEU B O 1
ATOM 1528 N N . ALA B 1 16 ? 8.227 51.344 -4.48 1 49.53 16 ALA B N 1
ATOM 1529 C CA . ALA B 1 16 ? 7.871 50.031 -4.969 1 49.53 16 ALA B CA 1
ATOM 1530 C C . ALA B 1 16 ? 8.117 48.938 -3.902 1 49.53 16 ALA B C 1
ATOM 1532 O O . ALA B 1 16 ? 9.25 48.781 -3.449 1 49.53 16 ALA B O 1
ATOM 1533 N N . SER B 1 17 ? 7.168 48.625 -3.076 1 51.03 17 SER B N 1
ATOM 1534 C CA . SER B 1 17 ? 7.18 47.469 -2.219 1 51.03 17 SER B CA 1
ATOM 1535 C C . SER B 1 17 ? 7.742 46.25 -2.957 1 51.03 17 SER B C 1
ATOM 1537 O O . SER B 1 17 ? 7.195 45.812 -3.979 1 51.03 17 SER B O 1
ATOM 1539 N N . CYS B 1 18 ? 9.078 46.094 -3.08 1 47.47 18 CYS B N 1
ATOM 1540 C CA . CYS B 1 18 ? 9.641 44.875 -3.607 1 47.47 18 CYS B CA 1
ATOM 1541 C C . CYS B 1 18 ? 8.992 43.656 -2.963 1 47.47 18 CYS B C 1
ATOM 1543 O O . CYS B 1 18 ? 9.211 43.375 -1.781 1 47.47 18 CYS B O 1
ATOM 1545 N N . GLY B 1 19 ? 7.785 43.281 -3.25 1 51.25 19 GLY B N 1
ATOM 1546 C CA . GLY B 1 19 ? 7.332 41.938 -2.863 1 51.25 19 GLY B CA 1
ATOM 1547 C C . GLY B 1 19 ? 8.438 40.906 -2.896 1 51.25 19 GLY B C 1
ATOM 1548 O O . GLY B 1 19 ? 9.523 41.156 -3.426 1 51.25 19 GLY B O 1
ATOM 1549 N N . PRO B 1 20 ? 8.43 39.844 -2.068 1 53.72 20 PRO B N 1
ATOM 1550 C CA . PRO B 1 20 ? 9.523 38.844 -2.094 1 53.72 20 PRO B CA 1
ATOM 1551 C C . PRO B 1 20 ? 9.992 38.531 -3.51 1 53.72 20 PRO B C 1
ATOM 1553 O O . PRO B 1 20 ? 9.172 38.281 -4.395 1 53.72 20 PRO B O 1
ATOM 1556 N N . GLN B 1 21 ? 11.055 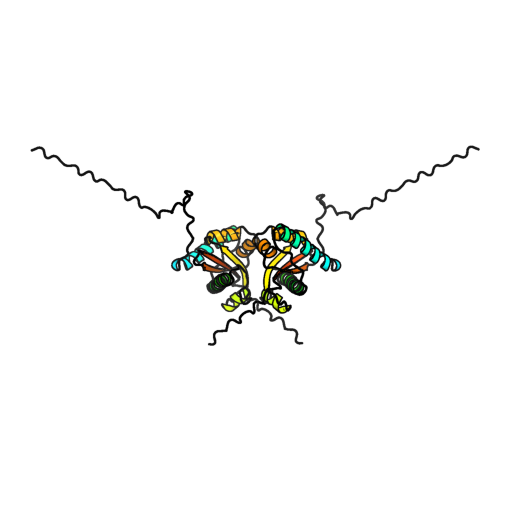39.062 -3.857 1 56.66 21 GLN B N 1
ATOM 1557 C CA . GLN B 1 21 ? 11.695 38.812 -5.145 1 56.66 21 GLN B CA 1
ATOM 1558 C C . GLN B 1 21 ? 11.797 37.312 -5.438 1 56.66 21 GLN B C 1
ATOM 1560 O O . GLN B 1 21 ? 12.445 36.562 -4.691 1 56.66 21 GLN B O 1
ATOM 1565 N N . VAL B 1 22 ? 10.766 36.75 -6.004 1 61.69 22 VAL B N 1
ATOM 1566 C CA . VAL B 1 22 ? 10.938 35.406 -6.531 1 61.69 22 VAL B CA 1
ATOM 1567 C C . VAL B 1 22 ? 12.219 35.312 -7.355 1 61.69 22 VAL B C 1
ATOM 1569 O O . VAL B 1 22 ? 12.383 36.062 -8.328 1 61.69 22 VAL B O 1
ATOM 1572 N N . ALA B 1 23 ? 13.25 34.656 -6.695 1 65.88 23 ALA B N 1
ATOM 1573 C CA . ALA B 1 23 ? 14.5 34.531 -7.445 1 65.88 23 ALA B CA 1
ATOM 1574 C C . ALA B 1 23 ? 14.242 33.906 -8.82 1 65.88 23 ALA B C 1
ATOM 1576 O O . ALA B 1 23 ? 13.484 32.938 -8.938 1 65.88 23 ALA B O 1
ATOM 1577 N N . ILE B 1 24 ? 14.547 34.562 -9.758 1 69 24 ILE B N 1
ATOM 1578 C CA . ILE B 1 24 ? 14.445 34.031 -11.125 1 69 24 ILE B CA 1
ATOM 1579 C C . ILE B 1 24 ? 15.734 33.312 -11.5 1 69 24 ILE B C 1
ATOM 1581 O O . ILE B 1 24 ? 16.828 33.875 -11.312 1 69 24 ILE B O 1
ATOM 1585 N N . GLY B 1 25 ? 15.602 32.062 -11.812 1 63.31 25 GLY B N 1
ATOM 1586 C CA . GLY B 1 25 ? 16.75 31.281 -12.242 1 63.31 25 GLY B CA 1
ATOM 1587 C C . GLY B 1 25 ? 17.266 31.672 -13.609 1 63.31 25 GLY B C 1
ATOM 1588 O O . GLY B 1 25 ? 16.672 32.531 -14.281 1 63.31 25 GLY B O 1
ATOM 1589 N N . PRO B 1 26 ? 18.453 31.125 -13.914 1 72.19 26 PRO B N 1
ATOM 1590 C CA . PRO B 1 26 ? 19.062 31.453 -15.203 1 72.19 26 PRO B CA 1
ATOM 1591 C C . PRO B 1 26 ? 18.125 31.219 -16.391 1 72.19 26 PRO B C 1
ATOM 1593 O O . PRO B 1 26 ? 18.297 31.812 -17.453 1 72.19 26 PRO B O 1
ATOM 1596 N N . ASP B 1 27 ? 17.25 30.359 -16.047 1 69.06 27 ASP B N 1
ATOM 1597 C CA . ASP B 1 27 ? 16.297 30.078 -17.125 1 69.06 27 ASP B CA 1
ATOM 1598 C C . ASP B 1 27 ? 15.172 31.109 -17.156 1 69.06 27 ASP B C 1
ATOM 1600 O O . ASP B 1 27 ? 14.281 31.031 -18 1 69.06 27 ASP B O 1
ATOM 1604 N N . GLY B 1 28 ? 15.258 32.062 -16.344 1 69.12 28 GLY B N 1
ATOM 1605 C CA . GLY B 1 28 ? 14.258 33.125 -16.297 1 69.12 28 GLY B CA 1
ATOM 1606 C C . GLY B 1 28 ? 13.023 32.75 -15.508 1 69.12 28 GLY B C 1
ATOM 1607 O O . GLY B 1 28 ? 12.07 33.531 -15.422 1 69.12 28 GLY B O 1
ATOM 1608 N N . LEU B 1 29 ? 13.008 31.438 -15.172 1 65.25 29 LEU B N 1
ATOM 1609 C CA . LEU B 1 29 ? 11.875 30.984 -14.375 1 65.25 29 LEU B CA 1
ATOM 1610 C C . LEU B 1 29 ? 12.164 31.141 -12.883 1 65.25 29 LEU B C 1
ATOM 1612 O O . LEU B 1 29 ? 13.328 31.125 -12.469 1 65.25 29 LEU B O 1
ATOM 1616 N N . PRO B 1 30 ? 11.062 31.609 -12.219 1 62.53 30 PRO B N 1
ATOM 1617 C CA . PRO B 1 30 ? 11.305 31.625 -10.773 1 62.53 30 PRO B CA 1
ATOM 1618 C C . PRO B 1 30 ? 11.984 30.359 -10.266 1 62.53 30 PRO B C 1
ATOM 1620 O O . PRO B 1 30 ? 11.672 29.266 -10.734 1 62.53 30 PRO B O 1
ATOM 1623 N N . VAL B 1 31 ? 13.086 30.484 -9.648 1 63.97 31 VAL B N 1
ATOM 1624 C CA . VAL B 1 31 ? 13.75 29.328 -9.039 1 63.97 31 VAL B CA 1
ATOM 1625 C C . VAL B 1 31 ? 12.75 28.531 -8.211 1 63.97 31 VAL B C 1
ATOM 1627 O O . VAL B 1 31 ? 11.961 29.109 -7.457 1 63.97 31 VAL B O 1
ATOM 1630 N N . ALA B 1 32 ? 12.562 27.391 -8.648 1 62.88 32 ALA B N 1
ATOM 1631 C CA . ALA B 1 32 ? 11.664 26.547 -7.863 1 62.88 32 ALA B CA 1
ATOM 1632 C C . ALA B 1 32 ? 11.992 26.641 -6.375 1 62.88 32 ALA B C 1
ATOM 1634 O O . ALA B 1 32 ? 13.156 26.516 -5.984 1 62.88 32 ALA B O 1
ATOM 1635 N N . GLN B 1 33 ? 11.141 27.469 -5.711 1 76.81 33 GLN B N 1
ATOM 1636 C CA . GLN B 1 33 ? 11.383 27.578 -4.273 1 76.81 33 GLN B CA 1
ATOM 1637 C C . GLN B 1 33 ? 11.047 26.281 -3.557 1 76.81 33 GLN B C 1
ATOM 1639 O O . GLN B 1 33 ? 10.031 25.641 -3.844 1 76.81 33 GLN B O 1
ATOM 1644 N N . LEU B 1 34 ? 12.086 25.812 -2.82 1 87.31 34 LEU B N 1
ATOM 1645 C CA . LEU B 1 34 ? 11.898 24.656 -1.959 1 87.31 34 LEU B CA 1
ATOM 1646 C C . LEU B 1 34 ? 10.797 24.906 -0.934 1 87.31 34 LEU B C 1
ATOM 1648 O O . LEU B 1 34 ? 10.797 25.938 -0.257 1 87.31 34 LEU B O 1
ATOM 1652 N N . TYR B 1 35 ? 9.695 24.156 -0.988 1 91.25 35 TYR B N 1
ATOM 1653 C CA . TYR B 1 35 ? 8.641 24.25 0.016 1 91.25 35 TYR B CA 1
ATOM 1654 C C . TYR B 1 35 ? 9.156 23.812 1.386 1 91.25 35 TYR B C 1
ATOM 1656 O O . TYR B 1 35 ? 9.516 22.656 1.591 1 91.25 35 TYR B O 1
ATOM 1664 N N . ARG B 1 36 ? 9.266 24.75 2.279 1 93.5 36 ARG B N 1
ATOM 1665 C CA . ARG B 1 36 ? 9.734 24.5 3.641 1 93.5 36 ARG B CA 1
ATOM 1666 C C . ARG B 1 36 ? 8.609 24.734 4.648 1 93.5 36 ARG B C 1
ATOM 1668 O O . ARG B 1 36 ? 7.992 25.797 4.664 1 93.5 36 ARG B O 1
ATOM 1675 N N . ILE B 1 37 ? 8.414 23.766 5.488 1 94.31 37 ILE B N 1
ATOM 1676 C CA . ILE B 1 37 ? 7.363 23.828 6.496 1 94.31 37 ILE B CA 1
ATOM 1677 C C . ILE B 1 37 ? 7.961 24.281 7.832 1 94.31 37 ILE B C 1
ATOM 1679 O O . ILE B 1 37 ? 8.906 23.656 8.328 1 94.31 37 ILE B O 1
ATOM 1683 N N . SER B 1 38 ? 7.406 25.312 8.398 1 89 38 SER B N 1
ATOM 1684 C CA . SER B 1 38 ? 7.836 25.75 9.719 1 89 38 SER B CA 1
ATOM 1685 C C . SER B 1 38 ? 6.953 25.156 10.812 1 89 38 SER B C 1
ATOM 1687 O O . SER B 1 38 ? 5.852 24.672 10.539 1 89 38 SER B O 1
ATOM 1689 N N . GLU B 1 39 ? 7.477 25.078 12 1 84.19 39 GLU B N 1
ATOM 1690 C CA . GLU B 1 39 ? 6.715 24.547 13.125 1 84.19 39 GLU B CA 1
ATOM 1691 C C . GLU B 1 39 ? 5.395 25.297 13.305 1 84.19 39 GLU B C 1
ATOM 1693 O O . GLU B 1 39 ? 4.391 24.703 13.695 1 84.19 39 GLU B O 1
ATOM 1698 N N . GLN B 1 40 ? 5.395 26.562 12.992 1 84.25 40 GLN B N 1
ATOM 1699 C CA . GLN B 1 40 ? 4.219 27.406 13.164 1 84.25 40 GLN B CA 1
ATOM 1700 C C . GLN B 1 40 ? 3.133 27.047 12.156 1 84.25 40 GLN B C 1
ATOM 1702 O O . GLN B 1 40 ? 1.969 27.422 12.328 1 84.25 40 GLN B O 1
ATOM 1707 N N . ASP B 1 41 ? 3.586 26.219 11.242 1 88.56 41 ASP B N 1
ATOM 1708 C CA . ASP B 1 41 ? 2.678 25.906 10.148 1 88.56 41 ASP B CA 1
ATOM 1709 C C . ASP B 1 41 ? 1.868 24.656 10.438 1 88.56 41 ASP B C 1
ATOM 1711 O O . ASP B 1 41 ? 0.9 24.344 9.742 1 88.56 41 ASP B O 1
ATOM 1715 N N . THR B 1 42 ? 2.232 23.953 11.469 1 87.31 42 THR B N 1
ATOM 1716 C CA . THR B 1 42 ? 1.736 22.578 11.617 1 87.31 42 THR B CA 1
ATOM 1717 C C . THR B 1 42 ? 0.211 22.562 11.664 1 87.31 42 THR B C 1
ATOM 1719 O O . THR B 1 42 ? -0.432 21.906 10.844 1 87.31 42 THR B O 1
ATOM 1722 N N . ASP B 1 43 ? -0.359 23.297 12.656 1 87.38 43 ASP B N 1
ATOM 1723 C CA . ASP B 1 43 ? -1.812 23.297 12.789 1 87.38 43 ASP B CA 1
ATOM 1724 C C . ASP B 1 43 ? -2.482 23.828 11.523 1 87.38 43 ASP B C 1
ATOM 1726 O O . ASP B 1 43 ? -3.518 23.297 11.102 1 87.38 43 ASP B O 1
ATOM 1730 N N . ASN B 1 44 ? -1.895 24.766 10.992 1 93.19 44 ASN B N 1
ATOM 1731 C CA . ASN B 1 44 ? -2.453 25.359 9.781 1 93.19 44 ASN B CA 1
ATOM 1732 C C . ASN B 1 44 ? -2.469 24.359 8.625 1 93.19 44 ASN B C 1
ATOM 1734 O O . ASN B 1 44 ? -3.438 24.297 7.867 1 93.19 44 ASN B O 1
ATOM 1738 N N . ILE B 1 45 ? -1.429 23.641 8.508 1 97.25 45 ILE B N 1
ATOM 1739 C CA . ILE B 1 45 ? -1.319 22.656 7.434 1 97.25 45 ILE B CA 1
ATOM 1740 C C . ILE B 1 45 ? -2.365 21.562 7.625 1 97.25 45 ILE B C 1
ATOM 1742 O O . ILE B 1 45 ? -3.057 21.188 6.676 1 97.25 45 ILE B O 1
ATOM 1746 N N . GLN B 1 46 ? -2.49 21.062 8.836 1 97.75 46 GLN B N 1
ATOM 1747 C CA . GLN B 1 46 ? -3.447 19.984 9.102 1 97.75 46 GLN B CA 1
ATOM 1748 C C . GLN B 1 46 ? -4.879 20.453 8.852 1 97.75 46 GLN B C 1
ATOM 1750 O O . GLN B 1 46 ? -5.688 19.734 8.273 1 97.75 46 GLN B O 1
ATOM 1755 N N . PHE B 1 47 ? -5.223 21.656 9.18 1 97.62 47 PHE B N 1
ATOM 1756 C CA . PHE B 1 47 ? -6.566 22.188 8.969 1 97.62 47 PHE B CA 1
ATOM 1757 C C . PHE B 1 47 ? -6.812 22.469 7.496 1 97.62 47 PHE B C 1
ATOM 1759 O O . PHE B 1 47 ? -7.922 22.281 6.996 1 97.62 47 PHE B O 1
ATOM 1766 N N . ARG B 1 48 ? -5.789 22.922 6.832 1 97.88 48 ARG B N 1
ATOM 1767 C CA . ARG B 1 48 ? -5.93 23.156 5.398 1 97.88 48 ARG B CA 1
ATOM 1768 C C . ARG B 1 48 ? -6.215 21.844 4.66 1 97.88 48 ARG B C 1
ATOM 1770 O O . ARG B 1 48 ? -7.051 21.812 3.754 1 97.88 48 ARG B O 1
ATOM 1777 N N . VAL B 1 49 ? -5.48 20.828 5.055 1 98.75 49 VAL B N 1
ATOM 1778 C CA . VAL B 1 49 ? -5.719 19.531 4.426 1 98.75 49 VAL B CA 1
ATOM 1779 C C . VAL B 1 49 ? -7.113 19.031 4.785 1 98.75 49 VAL B C 1
ATOM 1781 O O . VAL B 1 49 ? -7.832 18.5 3.93 1 98.75 49 VAL B O 1
ATOM 1784 N N . LEU B 1 50 ? -7.488 19.203 6.043 1 98.81 50 LEU B N 1
ATOM 1785 C CA . LEU B 1 50 ? -8.836 18.812 6.453 1 98.81 50 LEU B CA 1
ATOM 1786 C C . LEU B 1 50 ? -9.883 19.516 5.609 1 98.81 50 LEU B C 1
ATOM 1788 O O . LEU B 1 50 ? -10.805 18.891 5.086 1 98.81 50 LEU B O 1
ATOM 1792 N N . ASP B 1 51 ? -9.766 20.797 5.449 1 98.75 51 ASP B N 1
ATOM 1793 C CA . ASP B 1 51 ? -10.719 21.578 4.688 1 98.75 51 ASP B CA 1
ATOM 1794 C C . ASP B 1 51 ? -10.758 21.141 3.223 1 98.75 51 ASP B C 1
ATOM 1796 O O . ASP B 1 51 ? -11.836 21 2.641 1 98.75 51 ASP B O 1
ATOM 1800 N N . GLY B 1 52 ? -9.594 21 2.684 1 98.81 52 GLY B N 1
ATOM 1801 C CA . GLY B 1 52 ? -9.523 20.531 1.311 1 98.81 52 GLY B CA 1
ATOM 1802 C C . GLY B 1 52 ? -10.164 19.172 1.113 1 98.81 52 GLY B C 1
ATOM 1803 O O . GLY B 1 52 ? -10.914 18.969 0.159 1 98.81 52 GLY B O 1
ATOM 1804 N N . LEU B 1 53 ? -9.836 18.266 2.057 1 98.94 53 LEU B N 1
ATOM 1805 C CA . LEU B 1 53 ? -10.398 16.922 1.953 1 98.94 53 LEU B CA 1
ATOM 1806 C C . LEU B 1 53 ? -11.914 16.953 2.121 1 98.94 53 LEU B C 1
ATOM 1808 O O . LEU B 1 53 ? -12.641 16.297 1.376 1 98.94 53 LEU B O 1
ATOM 1812 N N . ASN B 1 54 ? -12.414 17.703 3.051 1 98.88 54 ASN B N 1
ATOM 1813 C CA . ASN B 1 54 ? -13.852 17.766 3.271 1 98.88 54 ASN B CA 1
ATOM 1814 C C . ASN B 1 54 ? -14.578 18.406 2.086 1 98.88 54 ASN B C 1
ATOM 1816 O O . ASN B 1 54 ? -15.695 18.016 1.758 1 98.88 54 ASN B O 1
ATOM 1820 N N . ALA B 1 55 ? -13.945 19.359 1.44 1 98.81 55 ALA B N 1
ATOM 1821 C CA . ALA B 1 55 ? -14.523 19.906 0.214 1 98.81 55 ALA B CA 1
ATOM 1822 C C . ALA B 1 55 ? -14.633 18.844 -0.865 1 98.81 55 ALA B C 1
ATOM 1824 O O . ALA B 1 55 ? -15.664 18.734 -1.54 1 98.81 55 ALA B O 1
ATOM 1825 N N . LEU B 1 56 ? -13.594 18.125 -1.02 1 98.75 56 LEU B N 1
ATOM 1826 C CA . LEU B 1 56 ? -13.578 17.047 -2 1 98.75 56 LEU B CA 1
ATOM 1827 C C . LEU B 1 56 ? -14.625 15.984 -1.659 1 98.75 56 LEU B C 1
ATOM 1829 O O . LEU B 1 56 ? -15.328 15.492 -2.545 1 98.75 56 LEU B O 1
ATOM 1833 N N . ARG B 1 57 ? -14.68 15.617 -0.369 1 98.81 57 ARG B N 1
ATOM 1834 C CA . ARG B 1 57 ? -15.633 14.609 0.074 1 98.81 57 ARG B CA 1
ATOM 1835 C C . ARG B 1 57 ? -17.062 15.078 -0.139 1 98.81 57 ARG B C 1
ATOM 1837 O O . ARG B 1 57 ? -17.906 14.32 -0.628 1 98.81 57 ARG B O 1
ATOM 1844 N N . GLN B 1 58 ? -17.328 16.328 0.14 1 98.44 58 GLN B N 1
ATOM 1845 C CA . GLN B 1 58 ? -18.641 16.891 -0.097 1 98.44 58 GLN B CA 1
ATOM 1846 C C . GLN B 1 58 ? -19.016 16.828 -1.578 1 98.44 58 GLN B C 1
ATOM 1848 O O . GLN B 1 58 ? -20.125 16.453 -1.934 1 98.44 58 GLN B O 1
ATOM 1853 N N . SER B 1 59 ? -18.109 17.141 -2.35 1 98.19 59 SER B N 1
ATOM 1854 C CA . SER B 1 59 ? -18.328 17.109 -3.791 1 98.19 59 SER B CA 1
ATOM 1855 C C . SER B 1 59 ? -18.625 15.688 -4.277 1 98.19 59 SER B C 1
ATOM 1857 O O . SER B 1 59 ? -19.328 15.508 -5.273 1 98.19 59 SER B O 1
ATOM 1859 N N . ALA B 1 60 ? -18.125 14.789 -3.58 1 97.69 60 ALA B N 1
ATOM 1860 C CA . ALA B 1 60 ? -18.297 13.391 -3.969 1 97.69 60 ALA B CA 1
ATOM 1861 C C . ALA B 1 60 ? -19.5 12.773 -3.277 1 97.69 60 ALA B C 1
ATOM 1863 O O . ALA B 1 60 ? -19.781 11.586 -3.453 1 97.69 60 ALA B O 1
ATOM 1864 N N . GLY B 1 61 ? -20.109 13.508 -2.41 1 97.88 61 GLY B N 1
ATOM 1865 C CA . GLY B 1 61 ? -21.281 13.016 -1.713 1 97.88 61 GLY B CA 1
ATOM 1866 C C . GLY B 1 61 ? -20.953 12.25 -0.45 1 97.88 61 GLY B C 1
ATOM 1867 O O . GLY B 1 61 ? -21.797 11.523 0.083 1 97.88 61 GLY B O 1
ATOM 1868 N N . ALA B 1 62 ? -19.75 12.344 -0.017 1 97.88 62 ALA B N 1
ATOM 1869 C CA . ALA B 1 62 ? -19.328 11.68 1.211 1 97.88 62 ALA B CA 1
ATOM 1870 C C . ALA B 1 62 ? -19.453 12.617 2.41 1 97.88 62 ALA B C 1
ATOM 1872 O O . ALA B 1 62 ? -19.406 13.844 2.256 1 97.88 62 ALA B O 1
ATOM 1873 N N . GLN B 1 63 ? -19.578 12.094 3.611 1 98.06 63 GLN B N 1
ATOM 1874 C CA . GLN B 1 63 ? -19.656 12.875 4.84 1 98.06 63 GLN B CA 1
ATOM 1875 C C . GLN B 1 63 ? -18.297 13.477 5.199 1 98.06 63 GLN B C 1
ATOM 1877 O O . GLN B 1 63 ? -17.25 12.891 4.879 1 98.06 63 GLN B O 1
ATOM 1882 N N . SER B 1 64 ? -18.375 14.609 5.855 1 98.75 64 SER B N 1
ATOM 1883 C CA . SER B 1 64 ? -17.141 15.227 6.34 1 98.75 64 SER B CA 1
ATOM 1884 C C . SER B 1 64 ? -16.484 14.367 7.418 1 98.75 64 SER B C 1
ATOM 1886 O O . SER B 1 64 ? -17.172 13.602 8.109 1 98.75 64 SER B O 1
ATOM 1888 N N . VAL B 1 65 ? -15.18 14.508 7.488 1 98.94 65 VAL B N 1
ATOM 1889 C CA . VAL B 1 65 ? -14.438 13.844 8.555 1 98.94 65 VAL B CA 1
ATOM 1890 C C . VAL B 1 65 ? -13.883 14.891 9.516 1 98.94 65 VAL B C 1
ATOM 1892 O O . VAL B 1 65 ? -13.875 16.094 9.211 1 98.94 65 VAL B O 1
ATOM 1895 N N . GLN B 1 66 ? -13.461 14.438 10.648 1 98.81 66 GLN B N 1
ATOM 1896 C CA . GLN B 1 66 ? -12.844 15.289 11.656 1 98.81 66 GLN B CA 1
ATOM 1897 C C . GLN B 1 66 ? -11.391 14.898 11.898 1 98.81 66 GLN B C 1
ATOM 1899 O O . GLN B 1 66 ? -11.031 13.727 11.789 1 98.81 66 GLN B O 1
ATOM 1904 N N . LEU B 1 67 ? -10.656 15.867 12.234 1 98.44 67 LEU B N 1
ATOM 1905 C CA . LEU B 1 67 ? -9.273 15.625 12.633 1 98.44 67 LEU B CA 1
ATOM 1906 C C . LEU B 1 67 ? -9.219 14.977 14.008 1 98.44 67 LEU B C 1
ATOM 1908 O O . LEU B 1 67 ? -9.961 15.367 14.914 1 98.44 67 LEU B O 1
ATOM 1912 N N . ASN B 1 68 ? -8.367 13.984 14.141 1 98.62 68 ASN B N 1
ATOM 1913 C CA . ASN B 1 68 ? -8.172 13.297 15.414 1 98.62 68 ASN B CA 1
ATOM 1914 C C . ASN B 1 68 ? -6.707 13.297 15.836 1 98.62 68 ASN B C 1
ATOM 1916 O O . ASN B 1 68 ? -5.836 12.883 15.078 1 98.62 68 ASN B O 1
ATOM 1920 N N . ALA B 1 69 ? -6.449 13.711 17.078 1 98.19 69 ALA B N 1
ATOM 1921 C CA . ALA B 1 69 ? -5.082 13.914 17.547 1 98.19 69 ALA B CA 1
ATOM 1922 C C . ALA B 1 69 ? -4.336 12.586 17.641 1 98.19 69 ALA B C 1
ATOM 1924 O O . ALA B 1 69 ? -3.127 12.523 17.406 1 98.19 69 ALA B O 1
ATOM 1925 N N . GLN B 1 70 ? -4.98 11.484 18.031 1 98.38 70 GLN B N 1
ATOM 1926 C CA . GLN B 1 70 ? -4.348 10.172 18.078 1 98.38 70 GLN B CA 1
ATOM 1927 C C . GLN B 1 70 ? -3.93 9.711 16.672 1 98.38 70 GLN B C 1
ATOM 1929 O O . GLN B 1 70 ? -2.832 9.18 16.5 1 98.38 70 GLN B O 1
ATOM 1934 N N . LEU B 1 71 ? -4.793 9.945 15.695 1 98.62 71 LEU B N 1
ATOM 1935 C CA . LEU B 1 71 ? -4.473 9.578 14.32 1 98.62 71 LEU B CA 1
ATOM 1936 C C . LEU B 1 71 ? -3.34 10.445 13.781 1 98.62 71 LEU B C 1
ATOM 1938 O O . LEU B 1 71 ? -2.49 9.969 13.031 1 98.62 71 LEU B O 1
ATOM 1942 N N . ASN B 1 72 ? -3.301 11.766 14.195 1 98.69 72 ASN B N 1
ATOM 1943 C CA . ASN B 1 72 ? -2.16 12.609 13.852 1 98.69 72 ASN B CA 1
ATOM 1944 C C . ASN B 1 72 ? -0.853 12.023 14.383 1 98.69 72 ASN B C 1
ATOM 1946 O O . ASN B 1 72 ? 0.159 12.016 13.68 1 98.69 72 ASN B O 1
ATOM 1950 N N . ALA B 1 73 ? -0.919 11.555 15.594 1 98.56 73 ALA B N 1
ATOM 1951 C CA . ALA B 1 73 ? 0.278 11.008 16.219 1 98.56 73 ALA B CA 1
ATOM 1952 C C . ALA B 1 73 ? 0.755 9.75 15.5 1 98.56 73 ALA B C 1
ATOM 1954 O O . ALA B 1 73 ? 1.955 9.57 15.281 1 98.56 73 ALA B O 1
ATOM 1955 N N . ALA B 1 74 ? -0.162 8.891 15.148 1 98.5 74 ALA B N 1
ATOM 1956 C CA . ALA B 1 74 ? 0.182 7.691 14.383 1 98.5 74 ALA B CA 1
ATOM 1957 C C . ALA B 1 74 ? 0.798 8.055 13.039 1 98.5 74 ALA B C 1
ATOM 1959 O O . ALA B 1 74 ? 1.783 7.449 12.609 1 98.5 74 ALA B O 1
ATOM 1960 N N . ALA B 1 75 ? 0.197 8.992 12.375 1 98.75 75 ALA B N 1
ATOM 1961 C CA . ALA B 1 75 ? 0.698 9.453 11.086 1 98.75 75 ALA B CA 1
ATOM 1962 C C . ALA B 1 75 ? 2.102 10.039 11.219 1 98.75 75 ALA B C 1
ATOM 1964 O O . ALA B 1 75 ? 2.967 9.797 10.375 1 98.75 75 ALA B O 1
ATOM 1965 N N . ALA B 1 76 ? 2.322 10.836 12.281 1 98.44 76 ALA B N 1
ATOM 1966 C CA . ALA B 1 76 ? 3.627 11.453 12.516 1 98.44 76 ALA B CA 1
ATOM 1967 C C . ALA B 1 76 ? 4.707 10.383 12.695 1 98.44 76 ALA B C 1
ATOM 1969 O O . ALA B 1 76 ? 5.785 10.477 12.102 1 98.44 76 ALA B O 1
ATOM 1970 N N . THR B 1 77 ? 4.402 9.43 13.5 1 98.06 77 THR B N 1
ATOM 1971 C CA . THR B 1 77 ? 5.336 8.336 13.758 1 98.06 77 THR B CA 1
ATOM 1972 C C . THR B 1 77 ? 5.707 7.629 12.453 1 98.06 77 THR B C 1
ATOM 1974 O O . THR B 1 77 ? 6.883 7.344 12.211 1 98.06 77 THR B O 1
ATOM 1977 N N . HIS B 1 78 ? 4.773 7.406 11.656 1 98.5 78 HIS B N 1
ATOM 1978 C CA . HIS B 1 78 ? 5.031 6.664 10.422 1 98.5 78 HIS B CA 1
ATOM 1979 C C . HIS B 1 78 ? 5.824 7.512 9.43 1 98.5 78 HIS B C 1
ATOM 1981 O O . HIS B 1 78 ? 6.707 7 8.742 1 98.5 78 HIS B O 1
ATOM 1987 N N . SER B 1 79 ? 5.477 8.781 9.32 1 98.69 79 SER B N 1
ATOM 1988 C CA . SER B 1 79 ? 6.203 9.664 8.414 1 98.69 79 SER B CA 1
ATOM 1989 C C . SER B 1 79 ? 7.691 9.688 8.742 1 98.69 79 SER B C 1
ATOM 1991 O O . SER B 1 79 ? 8.531 9.602 7.848 1 98.69 79 SER B O 1
ATOM 1993 N N . ARG B 1 80 ? 7.961 9.797 9.969 1 98.31 80 ARG B N 1
ATOM 1994 C CA . ARG B 1 80 ? 9.359 9.781 10.383 1 98.31 80 ARG B CA 1
ATOM 1995 C C . ARG B 1 80 ? 10 8.43 10.078 1 98.31 80 ARG B C 1
ATOM 1997 O O . ARG B 1 80 ? 11.141 8.367 9.617 1 98.31 80 ARG B O 1
ATOM 2004 N N . ASP B 1 81 ? 9.32 7.371 10.359 1 97.69 81 ASP B N 1
ATOM 2005 C CA . ASP B 1 81 ? 9.852 6.027 10.133 1 97.69 81 ASP B CA 1
ATOM 2006 C C . ASP B 1 81 ? 10.133 5.789 8.656 1 97.69 81 ASP B C 1
ATOM 2008 O O . ASP B 1 81 ? 11.133 5.152 8.305 1 97.69 81 ASP B O 1
ATOM 2012 N N . MET B 1 82 ? 9.227 6.246 7.766 1 97.19 82 MET B N 1
ATOM 2013 C CA . MET B 1 82 ? 9.484 6.133 6.332 1 97.19 82 MET B CA 1
ATOM 2014 C C . MET B 1 82 ? 10.789 6.824 5.957 1 97.19 82 MET B C 1
ATOM 2016 O O . MET B 1 82 ? 11.555 6.312 5.137 1 97.19 82 MET B O 1
ATOM 2020 N N . SER B 1 83 ? 11.016 7.973 6.559 1 97.81 83 SER B N 1
ATOM 2021 C CA . SER B 1 83 ? 12.266 8.688 6.309 1 97.81 83 SER B CA 1
ATOM 2022 C C . SER B 1 83 ? 13.477 7.852 6.73 1 97.81 83 SER B C 1
ATOM 2024 O O . SER B 1 83 ? 14.445 7.73 5.977 1 97.81 83 SER B O 1
ATOM 2026 N N . VAL B 1 84 ? 13.398 7.266 7.863 1 94.88 84 VAL B N 1
ATOM 2027 C CA . VAL B 1 84 ? 14.484 6.441 8.391 1 94.88 84 VAL B CA 1
ATOM 2028 C C . VAL B 1 84 ? 14.734 5.258 7.457 1 94.88 84 VAL B C 1
ATOM 2030 O O . VAL B 1 84 ? 15.883 4.902 7.184 1 94.88 84 VAL B O 1
ATOM 2033 N N . GLN B 1 85 ? 13.672 4.68 6.945 1 90.69 85 GLN B N 1
ATOM 2034 C CA . GLN B 1 85 ? 13.758 3.545 6.027 1 90.69 85 GLN B CA 1
ATOM 2035 C C . GLN B 1 85 ? 14.148 4 4.625 1 90.69 85 GLN B C 1
ATOM 2037 O O . GLN B 1 85 ? 14.516 3.184 3.779 1 90.69 85 GLN B O 1
ATOM 2042 N N . ASN B 1 86 ? 13.961 5.254 4.398 1 92.25 86 ASN B N 1
ATOM 2043 C CA . ASN B 1 86 ? 14.102 5.844 3.072 1 92.25 86 ASN B CA 1
ATOM 2044 C C . ASN B 1 86 ? 13.242 5.113 2.041 1 92.25 86 ASN B C 1
ATOM 2046 O O . ASN B 1 86 ? 13.719 4.781 0.955 1 92.25 86 ASN B O 1
ATOM 2050 N N . ARG B 1 87 ? 12.047 4.793 2.443 1 89 87 ARG B N 1
ATOM 2051 C CA . ARG B 1 87 ? 11.078 4.105 1.596 1 89 87 ARG B CA 1
ATOM 2052 C C . ARG B 1 87 ? 9.648 4.434 2.02 1 89 87 ARG B C 1
ATOM 2054 O O . ARG B 1 87 ? 9.328 4.418 3.209 1 89 87 ARG B O 1
ATOM 2061 N N . PRO B 1 88 ? 8.781 4.746 1.045 1 91.5 88 PRO B N 1
ATOM 2062 C CA . PRO B 1 88 ? 7.375 5.004 1.373 1 91.5 88 PRO B CA 1
ATOM 2063 C C . PRO B 1 88 ? 6.543 3.727 1.45 1 91.5 88 PRO B C 1
ATOM 2065 O O . PRO B 1 88 ? 5.797 3.416 0.52 1 91.5 88 PRO B O 1
ATOM 2068 N N . TRP B 1 89 ? 6.648 3.021 2.631 1 89.44 89 TRP B N 1
ATOM 2069 C CA . TRP B 1 89 ? 5.914 1.788 2.891 1 89.44 89 TRP B CA 1
ATOM 2070 C C . TRP B 1 89 ? 4.805 2.02 3.912 1 89.44 89 TRP B C 1
ATOM 2072 O O . TRP B 1 89 ? 4.914 2.902 4.766 1 89.44 89 TRP B O 1
ATOM 2082 N N . HIS B 1 90 ? 3.836 1.105 3.766 1 91.62 90 HIS B N 1
ATOM 2083 C CA . HIS B 1 90 ? 2.746 1.204 4.73 1 91.62 90 HIS B CA 1
ATOM 2084 C C . HIS B 1 90 ? 3.104 0.511 6.039 1 91.62 90 HIS B C 1
ATOM 2086 O O . HIS B 1 90 ? 2.283 0.449 6.957 1 91.62 90 HIS B O 1
ATOM 2092 N N . PHE B 1 91 ? 4.309 -0.056 6.082 1 91.19 91 PHE B N 1
ATOM 2093 C CA . PHE B 1 91 ? 4.707 -0.691 7.332 1 91.19 91 PHE B CA 1
ATOM 2094 C C . PHE B 1 91 ? 5.992 -0.07 7.867 1 91.19 91 PHE B C 1
ATOM 2096 O O . PHE B 1 91 ? 6.816 0.426 7.098 1 91.19 91 PHE B O 1
ATOM 2103 N N . GLY B 1 92 ? 6.105 -0.12 9.164 1 92.31 92 GLY B N 1
ATOM 2104 C CA . GLY B 1 92 ? 7.266 0.429 9.852 1 92.31 92 GLY B CA 1
ATOM 2105 C C . GLY B 1 92 ? 8.492 -0.451 9.742 1 92.31 92 GLY B C 1
ATOM 2106 O O . GLY B 1 92 ? 8.406 -1.601 9.305 1 92.31 92 GLY B O 1
ATOM 2107 N N . SER B 1 93 ? 9.594 0.09 10.102 1 90.44 93 SER B N 1
ATOM 2108 C CA . SER B 1 93 ? 10.859 -0.644 10.156 1 90.44 93 SER B CA 1
ATOM 2109 C C . SER B 1 93 ? 10.766 -1.838 11.094 1 90.44 93 SER B C 1
ATOM 2111 O O . SER B 1 93 ? 11.477 -2.828 10.93 1 90.44 93 SER B O 1
ATOM 2113 N N . ASP B 1 94 ? 9.828 -1.823 12.039 1 89.5 94 ASP B N 1
ATOM 2114 C CA . ASP B 1 94 ? 9.609 -2.906 12.992 1 89.5 94 ASP B CA 1
ATOM 2115 C C . ASP B 1 94 ? 8.508 -3.85 12.5 1 89.5 94 ASP B C 1
ATOM 2117 O O . ASP B 1 94 ? 8.016 -4.684 13.266 1 89.5 94 ASP B O 1
ATOM 2121 N N . GLY B 1 95 ? 8.086 -3.662 11.312 1 89.81 95 GLY B N 1
ATOM 2122 C CA . GLY B 1 95 ? 7.035 -4.484 10.734 1 89.81 95 GLY B CA 1
ATOM 2123 C C . GLY B 1 95 ? 5.641 -4.02 11.102 1 89.81 95 GLY B C 1
ATOM 2124 O O . GLY B 1 95 ? 4.648 -4.59 10.641 1 89.81 95 GLY B O 1
ATOM 2125 N N . SER B 1 96 ? 5.531 -2.914 11.836 1 93.94 96 SER B N 1
ATOM 2126 C CA . SER B 1 96 ? 4.215 -2.459 12.281 1 93.94 96 SER B CA 1
ATOM 2127 C C . SER B 1 96 ? 3.352 -2.029 11.102 1 93.94 96 SER B C 1
ATOM 2129 O O . SER B 1 96 ? 3.842 -1.403 10.164 1 93.94 96 SER B O 1
ATOM 2131 N N . SER B 1 97 ? 2.102 -2.408 11.195 1 94.19 97 SER B N 1
ATOM 2132 C CA . SER B 1 97 ? 1.093 -1.969 10.234 1 94.19 97 SER B CA 1
ATOM 2133 C C . SER B 1 97 ? 0.392 -0.701 10.711 1 94.19 97 SER B C 1
ATOM 2135 O O . SER B 1 97 ? 0.578 -0.276 11.852 1 94.19 97 SER B O 1
ATOM 2137 N N . PRO B 1 98 ? -0.439 -0.092 9.82 1 95.38 98 PRO B N 1
ATOM 2138 C CA . PRO B 1 98 ? -1.269 1.017 10.289 1 95.38 98 PRO B CA 1
ATOM 2139 C C . PRO B 1 98 ? -2.184 0.616 11.445 1 95.38 98 PRO B C 1
ATOM 2141 O O . PRO B 1 98 ? -2.441 1.422 12.344 1 95.38 98 PRO B O 1
ATOM 2144 N N . LEU B 1 99 ? -2.646 -0.614 11.422 1 93.25 99 LEU B N 1
ATOM 2145 C CA . LEU B 1 99 ? -3.477 -1.099 12.516 1 93.25 99 LEU B CA 1
ATOM 2146 C C . LEU B 1 99 ? -2.701 -1.091 13.828 1 93.25 99 LEU B C 1
ATOM 2148 O O . LEU B 1 99 ? -3.213 -0.634 14.859 1 93.25 99 LEU B O 1
ATOM 2152 N N . ASP B 1 100 ? -1.476 -1.592 13.75 1 93.56 100 ASP B N 1
ATOM 2153 C CA . ASP B 1 100 ? -0.621 -1.613 14.93 1 93.56 100 ASP B CA 1
ATOM 2154 C C . ASP B 1 100 ? -0.386 -0.202 15.461 1 93.56 100 ASP B C 1
ATOM 2156 O O . ASP B 1 100 ? -0.437 0.026 16.672 1 93.56 100 ASP B O 1
ATOM 2160 N N . ARG B 1 101 ? -0.134 0.702 14.57 1 96.56 101 ARG B N 1
ATOM 2161 C CA . ARG B 1 101 ? 0.189 2.064 14.977 1 96.56 101 ARG B CA 1
ATOM 2162 C C . ARG B 1 101 ? -1.02 2.746 15.609 1 96.56 101 ARG B C 1
ATOM 2164 O O . ARG B 1 101 ? -0.876 3.529 16.547 1 96.56 101 ARG B O 1
ATOM 2171 N N . LEU B 1 102 ? -2.225 2.48 15.102 1 96.25 102 LEU B N 1
ATOM 2172 C CA . LEU B 1 102 ? -3.422 3.033 15.719 1 96.25 102 LEU B CA 1
ATOM 2173 C C . LEU B 1 102 ? -3.613 2.471 17.125 1 96.25 102 LEU B C 1
ATOM 2175 O O . LEU B 1 102 ? -3.945 3.211 18.062 1 96.25 102 LEU B O 1
ATOM 2179 N N . ARG B 1 103 ? -3.373 1.219 17.25 1 93.75 103 ARG B N 1
ATOM 2180 C CA . ARG B 1 103 ? -3.479 0.594 18.562 1 93.75 103 ARG B CA 1
ATOM 2181 C C . ARG B 1 103 ? -2.486 1.211 19.547 1 93.75 103 ARG B C 1
ATOM 2183 O O . ARG B 1 103 ? -2.83 1.479 20.703 1 93.75 103 ARG B O 1
ATOM 2190 N N . ARG B 1 104 ? -1.368 1.479 19.109 1 96 104 ARG B N 1
ATOM 2191 C CA . ARG B 1 104 ? -0.299 1.986 19.969 1 96 104 ARG B CA 1
ATOM 2192 C C . ARG B 1 104 ? -0.639 3.373 20.5 1 96 104 ARG B C 1
ATOM 2194 O O . ARG B 1 104 ? -0.234 3.73 21.609 1 96 104 ARG B O 1
ATOM 2201 N N . VAL B 1 105 ? -1.356 4.105 19.734 1 97.06 105 VAL B N 1
ATOM 2202 C CA . VAL B 1 105 ? -1.683 5.457 20.172 1 97.06 105 VAL B CA 1
ATOM 2203 C C . VAL B 1 105 ? -3.02 5.453 20.922 1 97.06 105 VAL B C 1
ATOM 2205 O O . VAL B 1 105 ? -3.566 6.512 21.234 1 97.06 105 VAL B O 1
ATOM 2208 N N . GLY B 1 106 ? -3.594 4.309 21.078 1 95.31 106 GLY B N 1
ATOM 2209 C CA . GLY B 1 106 ? -4.789 4.172 21.906 1 95.31 106 GLY B CA 1
ATOM 2210 C C . GLY B 1 106 ? -6.066 4.52 21.156 1 95.31 106 GLY B C 1
ATOM 2211 O O . GLY B 1 106 ? -7.078 4.852 21.781 1 95.31 106 GLY B O 1
ATOM 2212 N N . TYR B 1 107 ? -5.977 4.527 19.844 1 96.69 107 TYR B N 1
ATOM 2213 C CA . TYR B 1 107 ? -7.18 4.828 19.078 1 96.69 107 TYR B CA 1
ATOM 2214 C C . TYR B 1 107 ? -8.18 3.684 19.172 1 96.69 107 TYR B C 1
ATOM 2216 O O . TYR B 1 107 ? -7.84 2.531 18.891 1 96.69 107 TYR B O 1
ATOM 2224 N N . GLY B 1 108 ? -9.438 4.02 19.438 1 93.12 108 GLY B N 1
ATOM 2225 C CA . GLY B 1 108 ? -10.445 3 19.719 1 93.12 108 GLY B CA 1
ATOM 2226 C C . GLY B 1 108 ? -11.32 2.691 18.516 1 93.12 108 GLY B C 1
ATOM 2227 O O . GLY B 1 108 ? -12.141 1.778 18.562 1 93.12 108 GLY B O 1
ATOM 2228 N N . GLY B 1 109 ? -11.203 3.391 17.469 1 95.75 109 GLY B N 1
ATOM 2229 C CA . GLY B 1 109 ? -11.992 3.158 16.266 1 95.75 109 GLY B CA 1
ATOM 2230 C C . GLY B 1 109 ? -11.344 2.178 15.305 1 95.75 109 GLY B C 1
ATOM 2231 O O . GLY B 1 109 ? -10.523 1.35 15.711 1 95.75 109 GLY B O 1
ATOM 2232 N N . ALA B 1 110 ? -11.836 2.207 14.055 1 94.56 110 ALA B N 1
ATOM 2233 C CA . ALA B 1 110 ? -11.352 1.256 13.062 1 94.56 110 ALA B CA 1
ATOM 2234 C C . ALA B 1 110 ? -10.656 1.977 11.906 1 94.56 110 ALA B C 1
ATOM 2236 O O . ALA B 1 110 ? -11.164 2.977 11.398 1 94.56 110 ALA B O 1
ATOM 2237 N N . LEU B 1 111 ? -9.539 1.409 11.555 1 95.94 111 LEU B N 1
ATOM 2238 C CA . LEU B 1 111 ? -8.844 1.91 10.375 1 95.94 111 LEU B CA 1
ATOM 2239 C C . LEU B 1 111 ? -9.688 1.699 9.125 1 95.94 111 LEU B C 1
ATOM 2241 O O . LEU B 1 111 ? -10.242 0.618 8.922 1 95.94 111 LEU B O 1
ATOM 2245 N N . THR B 1 112 ? -9.789 2.781 8.289 1 95.62 112 THR B N 1
ATOM 2246 C CA . THR B 1 112 ? -10.438 2.584 6.996 1 95.62 112 THR B CA 1
ATOM 2247 C C . THR B 1 112 ? -9.43 2.721 5.859 1 95.62 112 THR B C 1
ATOM 2249 O O . THR B 1 112 ? -9.68 2.275 4.738 1 95.62 112 THR B O 1
ATOM 2252 N N . GLY B 1 113 ? -8.234 3.324 6.148 1 96 113 GLY B N 1
ATOM 2253 C CA . GLY B 1 113 ? -7.203 3.373 5.121 1 96 113 GLY B CA 1
ATOM 2254 C C . GLY B 1 113 ? -6.059 4.309 5.465 1 96 113 GLY B C 1
ATOM 2255 O O . GLY B 1 113 ? -6.137 5.055 6.441 1 96 113 GLY B O 1
ATOM 2256 N N . GLU B 1 114 ? -5.02 4.211 4.688 1 97.31 114 GLU B N 1
ATOM 2257 C CA . GLU B 1 114 ? -3.834 5.055 4.793 1 97.31 114 GLU B CA 1
ATOM 2258 C C . GLU B 1 114 ? -3.289 5.414 3.414 1 97.31 114 GLU B C 1
ATOM 2260 O O . GLU B 1 114 ? -3.23 4.562 2.523 1 97.31 114 GLU B O 1
ATOM 2265 N N . THR B 1 115 ? -2.947 6.621 3.232 1 97.31 115 THR B N 1
ATOM 2266 C CA . THR B 1 115 ? -2.189 7.051 2.062 1 97.31 115 THR B CA 1
ATOM 2267 C C . THR B 1 115 ? -0.863 7.68 2.479 1 97.31 115 THR B C 1
ATOM 2269 O O . THR B 1 115 ? -0.79 8.375 3.496 1 97.31 115 THR B O 1
ATOM 2272 N N . ILE B 1 116 ? 0.149 7.418 1.698 1 97.44 116 ILE B N 1
ATOM 2273 C CA . ILE B 1 116 ? 1.491 7.91 1.985 1 97.44 116 ILE B CA 1
ATOM 2274 C C . ILE B 1 116 ? 2.111 8.492 0.714 1 97.44 116 ILE B C 1
ATOM 2276 O O . ILE B 1 116 ? 1.683 8.164 -0.396 1 97.44 116 ILE B O 1
ATOM 2280 N N . SER B 1 117 ? 3.049 9.383 0.924 1 97.19 117 SER B N 1
ATOM 2281 C CA . SER B 1 117 ? 3.789 9.945 -0.202 1 97.19 117 SER B CA 1
ATOM 2282 C C . SER B 1 117 ? 5.176 10.414 0.227 1 97.19 117 SER B C 1
ATOM 2284 O O . SER B 1 117 ? 5.391 10.734 1.396 1 97.19 117 SER B O 1
ATOM 2286 N N . GLU B 1 118 ? 6.027 10.312 -0.668 1 97.12 118 GLU B N 1
ATOM 2287 C CA . GLU B 1 118 ? 7.359 10.906 -0.626 1 97.12 118 GLU B CA 1
ATOM 2288 C C . GLU B 1 118 ? 7.531 11.961 -1.72 1 97.12 118 GLU B C 1
ATOM 2290 O O . GLU B 1 118 ? 7.645 11.625 -2.9 1 97.12 118 GLU B O 1
ATOM 2295 N N . THR B 1 119 ? 7.539 13.211 -1.36 1 97 119 THR B N 1
ATOM 2296 C CA . THR B 1 119 ? 7.574 14.242 -2.385 1 97 119 THR B CA 1
ATOM 2297 C C . THR B 1 119 ? 8.297 15.492 -1.87 1 97 119 THR B C 1
ATOM 2299 O O . THR B 1 119 ? 8.773 15.508 -0.734 1 97 119 THR B O 1
ATOM 2302 N N . TYR B 1 120 ? 8.367 16.516 -2.77 1 96.38 120 TYR B N 1
ATOM 2303 C CA . TYR B 1 120 ? 8.797 17.859 -2.426 1 96.38 120 TYR B CA 1
ATOM 2304 C C . TYR B 1 120 ? 7.637 18.844 -2.518 1 96.38 120 TYR B C 1
ATOM 2306 O O . TYR B 1 120 ? 7.832 20.062 -2.461 1 96.38 120 TYR B O 1
ATOM 2314 N N . GLU B 1 121 ? 6.445 18.328 -2.65 1 96.25 121 GLU B N 1
ATOM 2315 C CA . GLU B 1 121 ? 5.258 19.109 -2.973 1 96.25 121 GLU B CA 1
ATOM 2316 C C . GLU B 1 121 ? 4.531 19.547 -1.706 1 96.25 121 GLU B C 1
ATOM 2318 O O . GLU B 1 121 ? 4.711 18.953 -0.641 1 96.25 121 GLU B O 1
ATOM 2323 N N . THR B 1 122 ? 3.672 20.547 -1.867 1 97.5 122 THR B N 1
ATOM 2324 C CA . THR B 1 122 ? 2.844 21.031 -0.767 1 97.5 122 THR B CA 1
ATOM 2325 C C . THR B 1 122 ? 1.795 20 -0.383 1 97.5 122 THR B C 1
ATOM 2327 O O . THR B 1 122 ? 1.553 19.047 -1.129 1 97.5 122 THR B O 1
ATOM 2330 N N . GLU B 1 123 ? 1.227 20.25 0.767 1 98.06 123 GLU B N 1
ATOM 2331 C CA . GLU B 1 123 ? 0.181 19.359 1.25 1 98.06 123 GLU B CA 1
ATOM 2332 C C . GLU B 1 123 ? -1.005 19.328 0.291 1 98.06 123 GLU B C 1
ATOM 2334 O O . GLU B 1 123 ? -1.604 18.266 0.072 1 98.06 123 GLU B O 1
ATOM 2339 N N . LEU B 1 124 ? -1.392 20.438 -0.297 1 97.94 124 LEU B N 1
ATOM 2340 C CA . LEU B 1 124 ? -2.551 20.469 -1.184 1 97.94 124 LEU B CA 1
ATOM 2341 C C . LEU B 1 124 ? -2.215 19.828 -2.533 1 97.94 124 LEU B C 1
ATOM 2343 O O . LEU B 1 124 ? -3.062 19.188 -3.15 1 97.94 124 LEU B O 1
ATOM 2347 N N . GLU B 1 125 ? -0.961 20.078 -2.996 1 97.62 125 GLU B N 1
ATOM 2348 C CA . GLU B 1 125 ? -0.53 19.359 -4.191 1 97.62 125 GLU B CA 1
ATOM 2349 C C . GLU B 1 125 ? -0.541 17.844 -3.961 1 97.62 125 GLU B C 1
ATOM 2351 O O . GLU B 1 125 ? -0.935 17.078 -4.844 1 97.62 125 GLU B O 1
ATOM 2356 N N . THR B 1 126 ? -0.095 17.469 -2.789 1 98.19 126 THR B N 1
ATOM 2357 C CA . THR B 1 126 ? -0.086 16.047 -2.426 1 98.19 126 THR B CA 1
ATOM 2358 C C . THR B 1 126 ? -1.507 15.5 -2.352 1 98.19 126 THR B C 1
ATOM 2360 O O . THR B 1 126 ? -1.792 14.43 -2.889 1 98.19 126 THR B O 1
ATOM 2363 N N . LEU B 1 127 ? -2.402 16.219 -1.73 1 98.69 127 LEU B N 1
ATOM 2364 C CA . LEU B 1 127 ? -3.807 15.812 -1.692 1 98.69 127 LEU B CA 1
ATOM 2365 C C . LEU B 1 127 ? 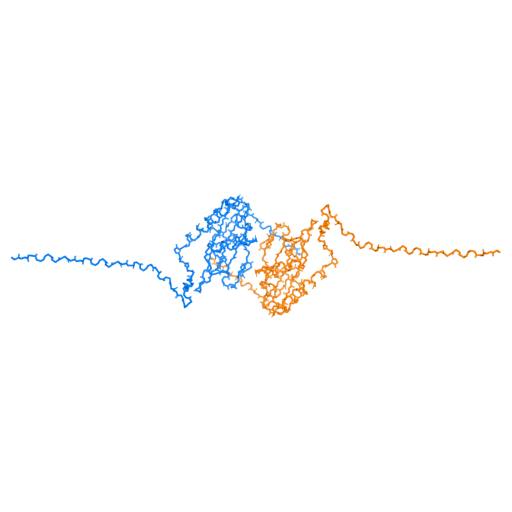-4.367 15.664 -3.102 1 98.69 127 LEU B C 1
ATOM 2367 O O . LEU B 1 127 ? -5.066 14.695 -3.396 1 98.69 127 LEU B O 1
ATOM 2371 N N . GLY B 1 128 ? -4.059 16.562 -3.957 1 98.19 128 GLY B N 1
ATOM 2372 C CA . GLY B 1 128 ? -4.488 16.484 -5.344 1 98.19 128 GLY B CA 1
ATOM 2373 C C . GLY B 1 128 ? -3.949 15.25 -6.059 1 98.19 128 GLY B C 1
ATOM 2374 O O . GLY B 1 128 ? -4.672 14.602 -6.812 1 98.19 128 GLY B O 1
ATOM 2375 N N . ALA B 1 129 ? -2.691 15.008 -5.863 1 96.69 129 ALA B N 1
ATOM 2376 C CA . ALA B 1 129 ? -2.076 13.828 -6.461 1 96.69 129 ALA B CA 1
ATOM 2377 C C . ALA B 1 129 ? -2.76 12.547 -5.98 1 96.69 129 ALA B C 1
ATOM 2379 O O . ALA B 1 129 ? -3.041 11.648 -6.777 1 96.69 129 ALA B O 1
ATOM 2380 N N . TRP B 1 130 ? -3.023 12.453 -4.68 1 97.31 130 TRP B N 1
ATOM 2381 C CA . TRP B 1 130 ? -3.719 11.289 -4.133 1 97.31 130 TRP B CA 1
ATOM 2382 C C . TRP B 1 130 ? -5.109 11.156 -4.742 1 97.31 130 TRP B C 1
ATOM 2384 O O . TRP B 1 130 ? -5.578 10.039 -4.992 1 97.31 130 TRP B O 1
ATOM 2394 N N . MET B 1 131 ? -5.77 12.227 -5.031 1 97.88 131 MET B N 1
ATOM 2395 C CA . MET B 1 131 ? -7.121 12.195 -5.578 1 97.88 131 MET B CA 1
ATOM 2396 C C . MET B 1 131 ? -7.105 11.742 -7.035 1 97.88 131 MET B C 1
ATOM 2398 O O . MET B 1 131 ? -8.109 11.234 -7.543 1 97.88 131 MET B O 1
ATOM 2402 N N . ARG B 1 132 ? -5.969 11.867 -7.688 1 95.62 132 ARG B N 1
ATOM 2403 C CA . ARG B 1 132 ? -5.879 11.492 -9.094 1 95.62 132 ARG B CA 1
ATOM 2404 C C . ARG B 1 132 ? -5.664 9.992 -9.25 1 95.62 132 ARG B C 1
ATOM 2406 O O . ARG B 1 132 ? -5.934 9.43 -10.312 1 95.62 132 ARG B O 1
ATOM 2413 N N . GLU B 1 133 ? -5.176 9.438 -8.273 1 92.25 133 GLU B N 1
ATOM 2414 C CA . GLU B 1 133 ? -4.906 8 -8.32 1 92.25 133 GLU B CA 1
ATOM 2415 C C . GLU B 1 133 ? -6.066 7.203 -7.727 1 92.25 133 GLU B C 1
ATOM 2417 O O . GLU B 1 133 ? -6.473 7.441 -6.59 1 92.25 133 GLU B O 1
ATOM 2422 N N . PRO B 1 134 ? -6.594 6.137 -8.352 1 89.38 134 PRO B N 1
ATOM 2423 C CA . PRO B 1 134 ? -7.777 5.414 -7.883 1 89.38 134 PRO B CA 1
ATOM 2424 C C . PRO B 1 134 ? -7.57 4.781 -6.508 1 89.38 134 PRO B C 1
ATOM 2426 O O . PRO B 1 134 ? -8.469 4.832 -5.66 1 89.38 134 PRO B O 1
ATOM 2429 N N . SER B 1 135 ? -6.469 4.188 -6.281 1 88.06 135 SER B N 1
ATOM 2430 C CA . SER B 1 135 ? -6.242 3.469 -5.035 1 88.06 135 SER B CA 1
ATOM 2431 C C . SER B 1 135 ? -6.246 4.418 -3.842 1 88.06 135 SER B C 1
ATOM 2433 O O . SER B 1 135 ? -6.859 4.129 -2.811 1 88.06 135 SER B O 1
ATOM 2435 N N . THR B 1 136 ? -5.605 5.586 -3.979 1 95 136 THR B N 1
ATOM 2436 C CA . THR B 1 136 ? -5.57 6.535 -2.873 1 95 136 THR B CA 1
ATOM 2437 C C . THR B 1 136 ? -6.879 7.32 -2.793 1 95 136 THR B C 1
ATOM 2439 O O . THR B 1 136 ? -7.336 7.664 -1.7 1 95 136 THR B O 1
ATOM 2442 N N . ARG B 1 137 ? -7.457 7.609 -3.908 1 96.38 137 ARG B N 1
ATOM 2443 C CA . ARG B 1 137 ? -8.766 8.258 -3.908 1 96.38 137 ARG B CA 1
ATOM 2444 C C . ARG B 1 137 ? -9.789 7.434 -3.135 1 96.38 137 ARG B C 1
ATOM 2446 O O . ARG B 1 137 ? -10.586 7.984 -2.375 1 96.38 137 ARG B O 1
ATOM 2453 N N . GLY B 1 138 ? -9.766 6.152 -3.322 1 94.38 138 GLY B N 1
ATOM 2454 C CA . GLY B 1 138 ? -10.664 5.27 -2.592 1 94.38 138 GLY B CA 1
ATOM 2455 C C . GLY B 1 138 ? -10.5 5.371 -1.087 1 94.38 138 GLY B C 1
ATOM 2456 O O . GLY B 1 138 ? -11.484 5.289 -0.347 1 94.38 138 GLY B O 1
ATOM 2457 N N . VAL B 1 139 ? -9.32 5.516 -0.627 1 96.62 139 VAL B N 1
ATOM 2458 C CA . VAL B 1 139 ? -9.047 5.695 0.795 1 96.62 139 VAL B CA 1
ATOM 2459 C C . VAL B 1 139 ? -9.648 7.016 1.273 1 96.62 139 VAL B C 1
ATOM 2461 O O . VAL B 1 139 ? -10.359 7.055 2.277 1 96.62 139 VAL B O 1
ATOM 2464 N N . LEU B 1 140 ? -9.43 8.062 0.547 1 98.75 140 LEU B N 1
ATOM 2465 C CA . LEU B 1 140 ? -9.797 9.414 0.95 1 98.75 140 LEU B CA 1
ATOM 2466 C C . LEU B 1 140 ? -11.312 9.578 0.964 1 98.75 140 LEU B C 1
ATOM 2468 O O . LEU B 1 140 ? -11.852 10.297 1.804 1 98.75 140 LEU B O 1
ATOM 2472 N N . LEU B 1 141 ? -11.992 8.867 0.059 1 98.56 141 LEU B N 1
ATOM 2473 C CA . LEU B 1 141 ? -13.43 9.07 -0.099 1 98.56 141 LEU B CA 1
ATOM 2474 C C . LEU B 1 141 ? -14.211 7.922 0.526 1 98.56 141 LEU B C 1
ATOM 2476 O O . LEU B 1 141 ? -15.414 7.793 0.303 1 98.56 141 LEU B O 1
ATOM 2480 N N . ASP B 1 142 ? -13.531 7.086 1.269 1 97.25 142 ASP B N 1
ATOM 2481 C CA . ASP B 1 142 ? -14.211 5.961 1.902 1 97.25 142 ASP B CA 1
ATOM 2482 C C . ASP B 1 142 ? -15.414 6.434 2.715 1 97.25 142 ASP B C 1
ATOM 2484 O O . ASP B 1 142 ? -15.273 7.238 3.637 1 97.25 142 ASP B O 1
ATOM 2488 N N . PRO B 1 143 ? -16.562 5.879 2.477 1 97.06 143 PRO B N 1
ATOM 2489 C CA . PRO B 1 143 ? -17.766 6.395 3.137 1 97.06 143 PRO B CA 1
ATOM 2490 C C . PRO B 1 143 ? -17.828 6.027 4.617 1 97.06 143 PRO B C 1
ATOM 2492 O O . PRO B 1 143 ? -18.594 6.621 5.371 1 97.06 143 PRO B O 1
ATOM 2495 N N . GLU B 1 144 ? -17.047 5.121 5.004 1 96.25 144 GLU B N 1
ATOM 2496 C CA . GLU B 1 144 ? -17.078 4.695 6.398 1 96.25 144 GLU B CA 1
ATOM 2497 C C . GLU B 1 144 ? -16.203 5.594 7.27 1 96.25 144 GLU B C 1
ATOM 2499 O O . GLU B 1 144 ? -16.281 5.539 8.5 1 96.25 144 GLU B O 1
ATOM 2504 N N . ALA B 1 145 ? -15.391 6.375 6.703 1 98.44 145 ALA B N 1
ATOM 2505 C CA . ALA B 1 145 ? -14.469 7.207 7.469 1 98.44 145 ALA B CA 1
ATOM 2506 C C . ALA B 1 145 ? -15.203 8.367 8.133 1 98.44 145 ALA B C 1
ATOM 2508 O O . ALA B 1 145 ? -16.047 9.023 7.504 1 98.44 145 ALA B O 1
ATOM 2509 N N . THR B 1 146 ? -14.836 8.641 9.383 1 98.81 146 THR B N 1
ATOM 2510 C CA . THR B 1 146 ? -15.406 9.758 10.125 1 98.81 146 THR B CA 1
ATOM 2511 C C . THR B 1 146 ? -14.312 10.656 10.695 1 98.81 146 THR B C 1
ATOM 2513 O O . THR B 1 146 ? -14.586 11.781 11.109 1 98.81 146 THR B O 1
ATOM 2516 N N . GLU B 1 147 ? -13.125 10.094 10.727 1 98.88 147 GLU B N 1
ATOM 2517 C CA . GLU B 1 147 ? -11.984 10.812 11.281 1 98.88 147 GLU B CA 1
ATOM 2518 C C . GLU B 1 147 ? -10.75 10.656 10.398 1 98.88 147 GLU B C 1
ATOM 2520 O O . GLU B 1 147 ? -10.664 9.719 9.602 1 98.88 147 GLU B O 1
ATOM 2525 N N . MET B 1 148 ? -9.852 11.57 10.555 1 98.88 148 MET B N 1
ATOM 2526 C CA . MET B 1 148 ? -8.586 11.484 9.844 1 98.88 148 MET B CA 1
ATOM 2527 C C . MET B 1 148 ? -7.43 11.945 10.727 1 98.88 148 MET B C 1
ATOM 2529 O O . MET B 1 148 ? -7.645 12.633 11.727 1 98.88 148 MET B O 1
ATOM 2533 N N . GLY B 1 149 ? -6.301 11.484 10.43 1 98.88 149 GLY B N 1
ATOM 2534 C CA . GLY B 1 149 ? -5.02 12.023 10.859 1 98.88 149 GLY B CA 1
ATOM 2535 C C . GLY B 1 149 ? -4.094 12.359 9.711 1 98.88 149 GLY B C 1
ATOM 2536 O O . GLY B 1 149 ? -4.184 11.758 8.641 1 98.88 149 GLY B O 1
ATOM 2537 N N . PHE B 1 150 ? -3.309 13.344 9.938 1 98.88 150 PHE B N 1
ATOM 2538 C CA . PHE B 1 150 ? -2.406 13.812 8.891 1 98.88 150 PHE B CA 1
ATOM 2539 C C . PHE B 1 150 ? -1.137 14.398 9.492 1 98.88 150 PHE B C 1
ATOM 2541 O O . PHE B 1 150 ? -1.203 15.234 10.398 1 98.88 150 PHE B O 1
ATOM 2548 N N . SER B 1 151 ? -0.029 13.898 8.984 1 98.69 151 SER B N 1
ATOM 2549 C CA . SER B 1 151 ? 1.248 14.438 9.438 1 98.69 151 SER B CA 1
ATOM 2550 C C . SER B 1 151 ? 2.34 14.227 8.398 1 98.69 151 SER B C 1
ATOM 2552 O O . SER B 1 151 ? 2.059 13.82 7.27 1 98.69 151 SER B O 1
ATOM 2554 N N . TRP B 1 152 ? 3.48 14.719 8.75 1 98.62 152 TRP B N 1
ATOM 2555 C CA . TRP B 1 152 ? 4.605 14.672 7.824 1 98.62 152 TRP B CA 1
ATOM 2556 C C . TRP B 1 152 ? 5.934 14.688 8.57 1 98.62 152 TRP B C 1
ATOM 2558 O O . TRP B 1 152 ? 5.969 14.922 9.781 1 98.62 152 TRP B O 1
ATOM 2568 N N . PHE B 1 153 ? 6.98 14.359 7.867 1 98.56 153 PHE B N 1
ATOM 2569 C CA . PHE B 1 153 ? 8.367 14.617 8.242 1 98.56 153 PHE B CA 1
ATOM 2570 C C . PHE B 1 153 ? 9.148 15.203 7.07 1 98.56 153 PHE B C 1
ATOM 2572 O O . PHE B 1 153 ? 9.172 14.617 5.984 1 98.56 153 PHE B O 1
ATOM 2579 N N . GLN B 1 154 ? 9.688 16.312 7.289 1 98 154 GLN B N 1
ATOM 2580 C CA . GLN B 1 154 ? 10.469 16.953 6.227 1 98 154 GLN B CA 1
ATOM 2581 C C . GLN B 1 154 ? 11.961 16.828 6.508 1 98 154 GLN B C 1
ATOM 2583 O O . GLN B 1 154 ? 12.422 17.172 7.598 1 98 154 GLN B O 1
ATOM 2588 N N . GLU B 1 155 ? 12.664 16.438 5.516 1 97.88 155 GLU B N 1
ATOM 2589 C CA . GLU B 1 155 ? 14.125 16.328 5.594 1 97.88 155 GLU B CA 1
ATOM 2590 C C . GLU B 1 155 ? 14.789 17.672 5.285 1 97.88 155 GLU B C 1
ATOM 2592 O O . GLU B 1 155 ? 14.148 18.578 4.762 1 97.88 155 GLU B O 1
ATOM 2597 N N . SER B 1 156 ? 16.078 17.719 5.57 1 95.56 156 SER B N 1
ATOM 2598 C CA . SER B 1 156 ? 16.828 18.953 5.402 1 95.56 156 SER B CA 1
ATOM 2599 C C . SER B 1 156 ? 16.891 19.375 3.934 1 95.56 156 SER B C 1
ATOM 2601 O O . SER B 1 156 ? 16.953 20.562 3.617 1 95.56 156 SER B O 1
ATOM 2603 N N . ASN B 1 157 ? 16.828 18.422 3.055 1 95.38 157 ASN B N 1
ATOM 2604 C CA . ASN B 1 157 ? 16.906 18.719 1.63 1 95.38 157 ASN B CA 1
ATOM 2605 C C . ASN B 1 157 ? 15.555 19.109 1.053 1 95.38 157 ASN B C 1
ATOM 2607 O O . ASN B 1 157 ? 15.422 19.312 -0.155 1 95.38 157 ASN B O 1
ATOM 2611 N N . GLY B 1 158 ? 14.57 19.062 1.854 1 96.44 158 GLY B N 1
ATOM 2612 C CA . GLY B 1 158 ? 13.258 19.516 1.425 1 96.44 158 GLY B CA 1
ATOM 2613 C C . GLY B 1 158 ? 12.297 18.375 1.142 1 96.44 158 GLY B C 1
ATOM 2614 O O . GLY B 1 158 ? 11.094 18.609 0.973 1 96.44 158 GLY B O 1
ATOM 2615 N N . LYS B 1 159 ? 12.812 17.203 1.104 1 97.69 159 LYS B N 1
ATOM 2616 C CA . LYS B 1 159 ? 11.945 16.062 0.871 1 97.69 159 LYS B CA 1
ATOM 2617 C C . LYS B 1 159 ? 10.953 15.883 2.016 1 97.69 159 LYS B C 1
ATOM 2619 O O . LYS B 1 159 ? 11.312 16.016 3.188 1 97.69 159 LYS B O 1
ATOM 2624 N N . ILE B 1 160 ? 9.695 15.562 1.641 1 98.25 160 ILE B N 1
ATOM 2625 C CA . ILE B 1 160 ? 8.664 15.422 2.662 1 98.25 160 ILE B CA 1
ATOM 2626 C C . ILE B 1 160 ? 8.047 14.023 2.576 1 98.25 160 ILE B C 1
ATOM 2628 O O . ILE B 1 160 ? 7.707 13.555 1.486 1 98.25 160 ILE B O 1
ATOM 2632 N N . TRP B 1 161 ? 7.969 13.438 3.721 1 98.62 161 TRP B N 1
ATOM 2633 C CA . TRP B 1 161 ? 7.234 12.188 3.898 1 98.62 161 TRP B CA 1
ATOM 2634 C C . TRP B 1 161 ? 5.855 12.445 4.496 1 98.62 161 TRP B C 1
ATOM 2636 O O . TRP B 1 161 ? 5.738 12.805 5.672 1 98.62 161 TRP B O 1
ATOM 2646 N N . TRP B 1 162 ? 4.797 12.227 3.65 1 98.81 162 TRP B N 1
ATOM 2647 C CA . TRP B 1 162 ? 3.424 12.523 4.051 1 98.81 162 TRP B CA 1
ATOM 2648 C C . TRP B 1 162 ? 2.686 11.25 4.441 1 98.81 162 TRP B C 1
ATOM 2650 O O . TRP B 1 162 ? 2.824 10.219 3.779 1 98.81 162 TRP B O 1
ATOM 2660 N N . THR B 1 163 ? 1.922 11.328 5.496 1 98.81 163 THR B N 1
ATOM 2661 C CA . THR B 1 163 ? 1.019 10.25 5.883 1 98.81 163 THR B CA 1
ATOM 2662 C C . THR B 1 163 ? -0.371 10.797 6.199 1 98.81 163 THR B C 1
ATOM 2664 O O . THR B 1 163 ? -0.508 11.758 6.965 1 98.81 163 THR B O 1
ATOM 2667 N N . LEU B 1 164 ? -1.362 10.258 5.555 1 98.88 164 LEU B N 1
ATOM 2668 C CA . LEU B 1 164 ? -2.756 10.523 5.898 1 98.88 164 LEU B CA 1
ATOM 2669 C C . LEU B 1 164 ? -3.475 9.227 6.27 1 98.88 164 LEU B C 1
ATOM 2671 O O . LEU B 1 164 ? -3.418 8.25 5.527 1 98.88 164 LEU B O 1
ATOM 2675 N N . VAL B 1 165 ? -4.113 9.242 7.414 1 98.75 165 VAL B N 1
ATOM 2676 C CA . VAL B 1 165 ? -4.84 8.086 7.934 1 98.75 165 VAL B CA 1
ATOM 2677 C C . VAL B 1 165 ? -6.332 8.406 8.008 1 98.75 165 VAL B C 1
ATOM 2679 O O . VAL B 1 165 ? -6.719 9.477 8.484 1 98.75 165 VAL B O 1
ATOM 2682 N N . MET B 1 166 ? -7.145 7.496 7.508 1 98.56 166 MET B N 1
ATOM 2683 C CA . MET B 1 166 ? -8.594 7.566 7.629 1 98.56 166 MET B CA 1
ATOM 2684 C C . MET B 1 166 ? -9.117 6.48 8.562 1 98.56 166 MET B C 1
ATOM 2686 O O . MET B 1 166 ? -8.625 5.352 8.547 1 98.56 166 MET B O 1
ATOM 2690 N N . ALA B 1 167 ? -10.133 6.879 9.367 1 98.25 167 ALA B N 1
ATOM 2691 C CA . ALA B 1 167 ? -10.664 5.914 10.328 1 98.25 167 ALA B CA 1
ATOM 2692 C C . ALA B 1 167 ? -12.133 6.195 10.633 1 98.25 167 ALA B C 1
ATOM 2694 O O . ALA B 1 167 ? -12.656 7.258 10.281 1 98.25 167 ALA B O 1
ATOM 2695 N N . ASN B 1 168 ? -12.719 5.16 11.148 1 98.06 168 ASN B N 1
ATOM 2696 C CA . ASN B 1 168 ? -14.102 5.227 11.625 1 98.06 168 ASN B CA 1
ATOM 2697 C C . ASN B 1 168 ? -14.164 5.23 13.148 1 98.06 168 ASN B C 1
ATOM 2699 O O . ASN B 1 168 ? -13.961 4.195 13.781 1 98.06 168 ASN B O 1
ATOM 2703 N N . GLY B 1 169 ? -14.422 6.363 13.703 1 96.88 169 GLY B N 1
ATOM 2704 C CA . GLY B 1 169 ? -14.445 6.512 15.148 1 96.88 169 GLY B CA 1
ATOM 2705 C C . GLY B 1 169 ? -15.648 5.863 15.797 1 96.88 169 GLY B C 1
ATOM 2706 O O . GLY B 1 169 ? -15.688 5.691 17.016 1 96.88 169 GLY B O 1
ATOM 2707 N N . ASN B 1 170 ? -16.625 5.469 14.984 1 93.12 170 ASN B N 1
ATOM 2708 C CA . ASN B 1 170 ? -17.859 4.867 15.5 1 93.12 170 ASN B CA 1
ATOM 2709 C C . ASN B 1 170 ? -17.781 3.344 15.484 1 93.12 170 ASN B C 1
ATOM 2711 O O . ASN B 1 170 ? -18.688 2.67 15.977 1 93.12 170 ASN B O 1
ATOM 2715 N N . ALA B 1 171 ? -16.766 2.91 14.852 1 84.44 171 ALA B N 1
ATOM 2716 C CA . ALA B 1 171 ? -16.625 1.459 14.75 1 84.44 171 ALA B CA 1
ATOM 2717 C C . ALA B 1 171 ? -15.984 0.88 16.016 1 84.44 171 ALA B C 1
ATOM 2719 O O . ALA B 1 171 ? -15.305 1.592 16.75 1 84.44 171 ALA B O 1
ATOM 2720 N N . GLN B 1 172 ? -16.422 -0.394 16.312 1 72.06 172 GLN B N 1
ATOM 2721 C CA . GLN B 1 172 ? -15.727 -1.097 17.391 1 72.06 172 GLN B CA 1
ATOM 2722 C C . GLN B 1 172 ? -14.359 -1.59 16.938 1 72.06 172 GLN B C 1
ATOM 2724 O O . GLN B 1 172 ? -14.203 -2.014 15.781 1 72.06 172 GLN B O 1
ATOM 2729 N N . PRO B 1 173 ? -13.414 -1.325 17.781 1 60 173 PRO B N 1
ATOM 2730 C CA . PRO B 1 173 ? -12.062 -1.716 17.391 1 60 173 PRO B CA 1
ATOM 2731 C C . PRO B 1 173 ? -11.969 -3.182 16.969 1 60 173 PRO B C 1
ATOM 2733 O O . PRO B 1 173 ? -12.68 -4.031 17.516 1 60 173 PRO B O 1
ATOM 2736 N N . ILE B 1 174 ? -11.516 -3.396 15.781 1 53.25 174 ILE B N 1
ATOM 2737 C CA . ILE B 1 174 ? -11.242 -4.777 15.398 1 53.25 174 ILE B CA 1
ATOM 2738 C C . ILE B 1 174 ? -10.336 -5.43 16.438 1 53.25 174 ILE B C 1
ATOM 2740 O O . ILE B 1 174 ? -9.219 -4.965 16.672 1 53.25 174 ILE B O 1
ATOM 2744 N N . ILE B 1 175 ? -10.836 -5.922 17.438 1 48.19 175 ILE B N 1
ATOM 2745 C CA . ILE B 1 175 ? -9.984 -6.688 18.344 1 48.19 175 ILE B CA 1
ATOM 2746 C C . ILE B 1 175 ? -9.367 -7.867 17.594 1 48.19 175 ILE B C 1
ATOM 2748 O O . ILE B 1 175 ? -10.078 -8.68 17 1 48.19 175 ILE B O 1
ATOM 2752 N N . ALA B 1 176 ? -8.164 -7.566 17.078 1 49.38 176 ALA B N 1
ATOM 2753 C CA . ALA B 1 176 ? -7.441 -8.68 16.453 1 49.38 176 ALA B CA 1
ATOM 2754 C C . ALA B 1 176 ? -7.73 -9.992 17.188 1 49.38 176 ALA B C 1
ATOM 2756 O O . ALA B 1 176 ? -7.586 -10.07 18.406 1 49.38 176 ALA B O 1
ATOM 2757 N N . GLN B 1 177 ? -8.688 -10.695 16.672 1 39.91 177 GLN B N 1
ATOM 2758 C CA . GLN B 1 177 ? -8.781 -12.023 17.281 1 39.91 177 GLN B CA 1
ATOM 2759 C C . GLN B 1 177 ? -7.426 -12.719 17.312 1 39.91 177 GLN B C 1
ATOM 2761 O O . GLN B 1 177 ? -6.742 -12.789 16.281 1 39.91 177 GLN B O 1
ATOM 2766 N N . GLN B 1 178 ? -6.77 -12.688 18.422 1 37.44 178 GLN B N 1
ATOM 2767 C CA . GLN B 1 178 ? -5.578 -13.523 18.562 1 37.44 178 GLN B CA 1
ATOM 2768 C C . GLN B 1 178 ? -5.758 -14.867 17.875 1 37.44 178 GLN B C 1
ATOM 2770 O O . GLN B 1 178 ? -6.715 -15.594 18.141 1 37.44 178 GLN B O 1
ATOM 2775 N N . ASN B 1 179 ? -5.527 -14.945 16.609 1 35.59 179 ASN B N 1
ATOM 2776 C CA . ASN B 1 179 ? -5.594 -16.312 16.078 1 35.59 179 ASN B CA 1
ATOM 2777 C C . ASN B 1 179 ? -4.953 -17.312 1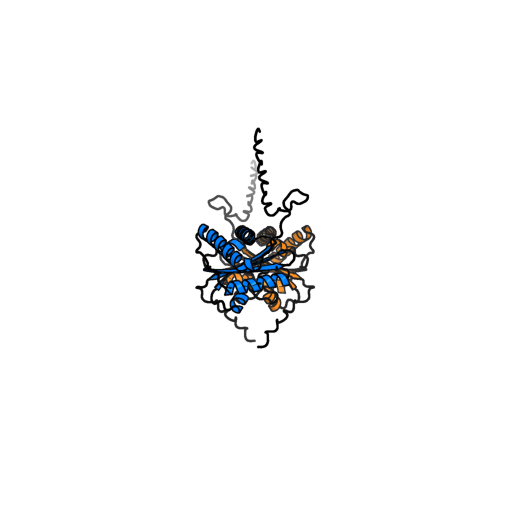7.016 1 35.59 179 ASN B C 1
ATOM 2779 O O . ASN B 1 179 ? -3.797 -17.156 17.422 1 35.59 179 ASN B O 1
ATOM 2783 N N . PRO B 1 180 ? -5.707 -18.219 17.594 1 31.92 180 PRO B N 1
ATOM 2784 C CA . PRO B 1 180 ? -5.133 -19.219 18.484 1 31.92 180 PRO B CA 1
ATOM 2785 C C . PRO B 1 180 ? -3.963 -19.969 17.844 1 31.92 180 PRO B C 1
ATOM 2787 O O . PRO B 1 180 ? -4.012 -20.312 16.672 1 31.92 180 PRO B O 1
ATOM 2790 N N . VAL B 1 181 ? -2.693 -19.625 18.203 1 35.56 181 VAL B N 1
ATOM 2791 C CA . VAL B 1 181 ? -1.603 -20.547 17.891 1 35.56 181 VAL B CA 1
ATOM 2792 C C . VAL B 1 181 ? -2.08 -21.984 18.047 1 35.56 181 VAL B C 1
ATOM 2794 O O . VAL B 1 181 ? -2.598 -22.359 19.094 1 35.56 181 VAL B O 1
ATOM 2797 N N . PRO B 1 182 ? -2.283 -22.641 16.953 1 28.8 182 PRO B N 1
ATOM 2798 C CA . PRO B 1 182 ? -2.619 -24.031 17.266 1 28.8 182 PRO B CA 1
ATOM 2799 C C . PRO B 1 182 ? -1.685 -24.641 18.297 1 28.8 182 PRO B C 1
ATOM 2801 O O . PRO B 1 182 ? -0.472 -24.422 18.25 1 28.8 182 PRO B O 1
ATOM 2804 N N . LEU B 1 183 ? -2.18 -24.984 19.578 1 30.23 183 LEU B N 1
ATOM 2805 C CA . LEU B 1 183 ? -1.467 -25.844 20.516 1 30.23 183 LEU B CA 1
ATOM 2806 C C . LEU B 1 183 ? -0.85 -27.031 19.781 1 30.23 183 LEU B C 1
ATOM 2808 O O . LEU B 1 183 ? -1.542 -27.75 19.062 1 30.23 183 LEU B O 1
ATOM 2812 N N . GLN B 1 184 ? 0.481 -27.047 19.453 1 22.06 184 GLN B N 1
ATOM 2813 C CA . GLN B 1 184 ? 1.016 -28.406 19.375 1 22.06 184 GLN B CA 1
ATOM 2814 C C . GLN B 1 184 ? 0.8 -29.156 20.672 1 22.06 184 GLN B C 1
ATOM 2816 O O . GLN B 1 184 ? 0.894 -28.594 21.75 1 22.06 184 GLN B O 1
#

Radius of gyration: 30.18 Å; Cα contacts (8 Å, |Δi|>4): 560; chains: 2; bounding box: 48×149×103 Å

Solvent-accessible surface area (backbone atoms only — not comparable to full-atom values): 20998 Å² total; per-residue (Å²): 136,85,80,78,78,78,78,79,77,78,78,78,76,76,76,72,75,75,59,86,73,68,55,56,34,97,83,66,41,61,44,81,72,78,60,76,85,52,82,87,40,49,68,56,50,48,50,50,49,48,52,52,48,34,52,52,20,48,74,70,70,30,69,65,58,39,84,36,74,48,40,23,50,35,18,30,56,47,12,44,39,24,59,77,66,70,42,90,56,79,46,43,83,72,32,41,18,64,61,46,39,37,52,73,55,65,49,60,30,26,83,65,35,73,44,74,44,75,42,62,67,52,72,66,56,46,51,51,53,37,58,72,35,70,76,44,26,50,39,74,54,38,75,71,35,42,26,30,13,50,30,54,32,71,46,96,88,35,43,29,23,38,20,38,34,30,18,16,70,84,38,72,47,74,69,56,67,74,71,76,69,76,80,127,137,85,79,79,79,80,80,79,76,79,77,79,77,75,76,71,76,75,60,86,74,69,55,56,33,97,82,67,41,60,45,82,72,78,58,76,85,53,83,86,39,49,69,55,51,46,50,50,49,48,51,53,49,32,52,54,21,49,74,69,71,31,68,64,58,39,84,35,72,46,40,22,50,36,18,31,54,48,12,44,40,25,58,75,66,69,44,90,59,79,47,42,83,73,32,39,18,63,61,47,39,37,51,73,54,65,49,62,30,25,82,63,35,70,44,72,44,72,43,62,67,53,72,65,57,48,52,50,55,37,57,71,36,69,75,44,27,51,39,75,54,38,76,69,34,41,27,32,13,51,29,55,31,72,47,95,88,34,43,30,24,38,20,38,34,30,18,15,71,85,38,72,46,75,66,56,67,75,70,76,70,76,80,126

Nearest PDB structures (foldseek):
  4d53-assembly2_B  TM=8.806E-01  e=2.816E-09  Borreliella burgdorferi B31
  4ifa-assembly1_A  TM=8.827E-01  e=8.521E-09  Bacillus anthracis str. Ames
  4h0a-assembly2_B  TM=8.179E-01  e=4.148E-06  Staphylococcus aureus subsp. aureus Mu50
  8th8-assembly1_P  TM=6.766E-01  e=1.340E-05  Tetrahymena thermophila
  2ddb-assembly2_B  TM=7.512E-01  e=1.492E-04  Pseudechis porphyriacus